Protein AF-A0A350PEE2-F1 (afdb_monomer_lite)

pLDDT: mean 81.65, std 16.86, range [26.62, 97.81]

Sequence (253 aa):
MFDKKNSDKVMDFCNKHDVKLSTSYDPRGRFNKGQLEIFLENVETFKDYIRNVSIVTTSQNVQTIIKSNDKSTFDYLYKNFPVDFDAYMPSPLIKTDSKLIPKDSELLAFNKYLIDNYPECENMDAFHDPLNQTGAMMCTRGNSITIQPDGSSPGGCCGVAYQRDKKTGETPFETGDMVEKFLKKYNCFECEYYENCPFTCFVKADMPGDHNDMEECVFKETFNYVKKTKGFKPKRDGEDDLSYGFRQKVKML

Radius of gyration: 19.92 Å; chains: 1; bounding box: 64×49×48 Å

Structure (mmCIF, N/CA/C/O backbone):
data_AF-A0A350PEE2-F1
#
_entry.id   AF-A0A350PEE2-F1
#
loop_
_atom_site.group_PDB
_atom_site.id
_atom_site.type_symbol
_atom_site.label_atom_id
_atom_site.label_alt_id
_atom_site.label_comp_id
_atom_site.label_asym_id
_atom_site.label_entity_id
_atom_site.label_seq_id
_atom_site.pdbx_PDB_ins_code
_atom_site.Cartn_x
_atom_site.Cartn_y
_atom_site.Cartn_z
_atom_site.occupancy
_atom_site.B_iso_or_equiv
_atom_site.auth_seq_id
_atom_site.auth_comp_id
_atom_site.auth_asym_id
_atom_site.auth_atom_id
_atom_site.pdbx_PDB_model_num
ATOM 1 N N . MET A 1 1 ? -42.641 12.078 4.049 1.00 39.28 1 MET A N 1
ATOM 2 C CA . MET A 1 1 ? -41.851 10.890 3.664 1.00 39.28 1 MET A CA 1
ATOM 3 C C . MET A 1 1 ? -40.400 11.312 3.810 1.00 39.28 1 MET A C 1
ATOM 5 O O . MET A 1 1 ? -40.007 12.240 3.122 1.00 39.28 1 MET A O 1
ATOM 9 N N . PHE A 1 2 ? -39.702 10.823 4.836 1.00 38.97 2 PHE A N 1
ATOM 10 C CA . PHE A 1 2 ? -38.403 11.371 5.243 1.00 38.97 2 PHE A CA 1
ATOM 11 C C . PHE A 1 2 ? -37.330 11.122 4.177 1.00 38.97 2 PHE A C 1
ATOM 13 O O . PHE A 1 2 ? -37.280 10.042 3.589 1.00 38.97 2 PHE A O 1
ATOM 20 N N . ASP A 1 3 ? -36.506 12.139 3.936 1.00 48.44 3 ASP A N 1
ATOM 21 C CA . ASP A 1 3 ? -35.377 12.099 3.011 1.00 48.44 3 ASP A CA 1
ATOM 22 C C . ASP A 1 3 ? -34.326 11.133 3.582 1.00 48.44 3 ASP A C 1
ATOM 24 O O . ASP A 1 3 ? -33.721 11.402 4.621 1.00 48.44 3 ASP A O 1
ATOM 28 N N . LYS A 1 4 ? -34.182 9.947 2.980 1.00 57.19 4 LYS A N 1
ATOM 29 C CA . LYS A 1 4 ? -33.222 8.931 3.440 1.00 57.19 4 LYS A CA 1
ATOM 30 C C . LYS A 1 4 ? -31.811 9.520 3.356 1.00 57.19 4 LYS A C 1
ATOM 32 O O . LYS A 1 4 ? -31.417 9.959 2.268 1.00 57.19 4 LYS A O 1
ATOM 37 N N . LYS A 1 5 ? -31.037 9.495 4.452 1.00 78.50 5 LYS A N 1
ATOM 38 C CA . LYS A 1 5 ? -29.621 9.905 4.420 1.00 78.50 5 LYS A CA 1
ATOM 39 C C . LYS A 1 5 ? -28.925 9.026 3.374 1.00 78.50 5 LYS A C 1
ATOM 41 O O . LYS A 1 5 ? -29.265 7.854 3.217 1.00 78.50 5 LYS A O 1
ATOM 46 N N . ASN A 1 6 ? -27.971 9.571 2.615 1.00 84.94 6 ASN A N 1
ATOM 47 C CA . ASN A 1 6 ? -27.294 8.806 1.554 1.00 84.94 6 ASN A CA 1
ATOM 48 C C . ASN A 1 6 ? -26.669 7.497 2.076 1.00 84.94 6 ASN A C 1
ATOM 50 O O . ASN A 1 6 ? -26.653 6.505 1.350 1.00 84.94 6 ASN A O 1
ATOM 54 N N . SER A 1 7 ? -26.243 7.471 3.344 1.00 88.25 7 SER A N 1
ATOM 55 C CA . SER A 1 7 ? -25.779 6.267 4.039 1.00 88.25 7 SER A CA 1
ATOM 56 C C . SER A 1 7 ? -26.811 5.140 4.038 1.00 88.25 7 SER A C 1
ATOM 58 O O . SER A 1 7 ? -26.462 3.989 3.800 1.00 88.25 7 SER A O 1
ATOM 60 N N . ASP A 1 8 ? -28.089 5.465 4.219 1.00 91.19 8 ASP A N 1
ATOM 61 C CA . ASP A 1 8 ? -29.167 4.482 4.323 1.00 91.19 8 ASP A CA 1
ATOM 62 C C . ASP A 1 8 ? -29.435 3.815 2.970 1.00 91.19 8 ASP A C 1
ATOM 64 O O . ASP A 1 8 ? -29.804 2.647 2.904 1.00 91.19 8 ASP A O 1
ATOM 68 N N . LYS A 1 9 ? -29.231 4.549 1.868 1.00 92.06 9 LYS A N 1
ATOM 69 C CA . LYS A 1 9 ? -29.348 4.000 0.509 1.00 92.06 9 LYS A CA 1
ATOM 70 C C . LYS A 1 9 ? -28.222 3.006 0.218 1.00 92.06 9 LYS A C 1
ATOM 72 O O . LYS A 1 9 ? -28.478 1.956 -0.365 1.00 92.06 9 LYS A O 1
ATOM 77 N N . VAL A 1 10 ? -26.997 3.322 0.642 1.00 92.06 10 VAL A N 1
ATOM 78 C CA . VAL A 1 10 ? -25.844 2.414 0.513 1.00 92.06 10 VAL A CA 1
ATOM 79 C C . VAL A 1 10 ? -26.033 1.187 1.402 1.00 92.06 10 VAL A C 1
ATOM 81 O O . VAL A 1 10 ? -25.817 0.068 0.948 1.00 92.06 10 VAL A O 1
ATOM 84 N N . MET A 1 11 ? -26.507 1.380 2.633 1.00 91.62 11 MET A N 1
ATOM 85 C CA . MET A 1 11 ? -26.794 0.299 3.573 1.00 91.62 11 MET A CA 1
ATOM 86 C C . MET A 1 11 ? -27.858 -0.656 3.023 1.00 91.62 11 MET A C 1
ATOM 88 O O . MET A 1 11 ? -27.653 -1.867 2.994 1.00 91.62 11 MET A O 1
ATOM 92 N N . ASP A 1 12 ? -28.974 -0.127 2.517 1.00 93.00 12 ASP A N 1
ATOM 93 C CA . ASP A 1 12 ? -30.005 -0.922 1.841 1.00 93.00 12 ASP A CA 1
ATOM 94 C C . ASP A 1 12 ? -29.431 -1.750 0.684 1.00 93.00 12 ASP A C 1
ATOM 96 O O . ASP A 1 12 ? -29.822 -2.900 0.497 1.00 93.00 12 ASP A O 1
ATOM 100 N N . PHE A 1 13 ? -28.535 -1.163 -0.114 1.00 93.88 13 PHE A N 1
ATOM 101 C CA . PHE A 1 13 ? -27.909 -1.852 -1.237 1.00 93.88 13 PHE A CA 1
ATOM 102 C C . PHE A 1 13 ? -27.007 -2.994 -0.757 1.00 93.88 13 PHE A C 1
ATOM 104 O O . PHE A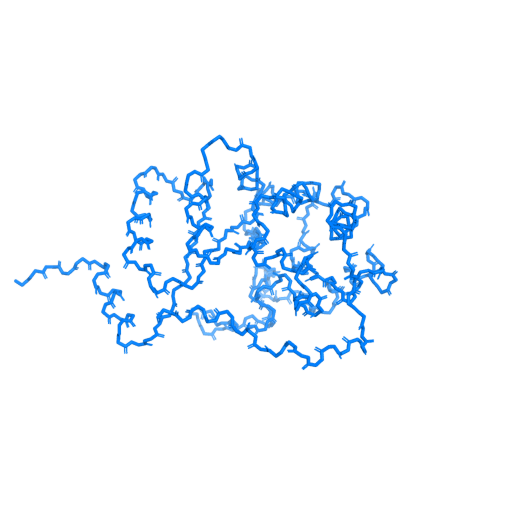 1 13 ? -27.128 -4.112 -1.254 1.00 93.88 13 PHE A O 1
ATOM 111 N N . CYS A 1 14 ? -26.166 -2.747 0.249 1.00 93.56 14 CYS A N 1
ATOM 112 C CA . CYS A 1 14 ? -25.277 -3.768 0.801 1.00 93.56 14 CYS A CA 1
ATOM 113 C C . CYS A 1 14 ? -26.064 -4.940 1.409 1.00 93.56 14 CYS A C 1
ATOM 115 O O . CYS A 1 14 ? -25.767 -6.091 1.097 1.00 93.56 14 CYS A O 1
ATOM 117 N N . ASN A 1 15 ? -27.129 -4.652 2.170 1.00 92.50 15 ASN A N 1
ATOM 118 C CA . ASN A 1 15 ? -28.026 -5.666 2.742 1.00 92.50 15 ASN A CA 1
ATOM 119 C C . ASN A 1 15 ? -28.689 -6.553 1.674 1.00 92.50 15 ASN A C 1
ATOM 121 O O . ASN A 1 15 ? -28.933 -7.733 1.907 1.00 92.50 15 ASN A O 1
ATOM 125 N N . LYS A 1 16 ? -29.030 -5.987 0.509 1.00 96.00 16 LYS A N 1
ATOM 126 C CA . LYS A 1 16 ? -29.744 -6.710 -0.556 1.00 96.00 16 LYS A CA 1
ATOM 127 C C . LYS A 1 16 ? -28.840 -7.558 -1.441 1.00 96.00 16 LYS A C 1
ATOM 129 O O . LYS A 1 16 ? -29.340 -8.477 -2.084 1.00 96.00 16 LYS A O 1
ATOM 134 N N . HIS A 1 17 ? -27.558 -7.215 -1.533 1.00 94.19 17 HIS A N 1
ATOM 135 C CA . HIS A 1 17 ? -26.690 -7.715 -2.600 1.00 94.19 17 HIS A CA 1
ATOM 136 C C . HIS A 1 17 ? -25.405 -8.395 -2.115 1.00 94.19 17 HIS A C 1
ATOM 138 O O . HIS A 1 17 ? -24.564 -8.700 -2.953 1.00 94.19 17 HIS A O 1
ATOM 144 N N . ASP A 1 18 ? -25.253 -8.639 -0.807 1.00 89.12 18 ASP A N 1
ATOM 145 C CA . ASP A 1 18 ? -24.042 -9.230 -0.202 1.00 89.12 18 ASP A CA 1
ATOM 146 C C . ASP A 1 18 ? -22.748 -8.581 -0.727 1.00 89.12 18 ASP A C 1
ATOM 148 O O . ASP A 1 18 ? -21.813 -9.217 -1.213 1.00 89.12 18 ASP A O 1
ATOM 152 N N . VAL A 1 19 ? -22.732 -7.248 -0.699 1.00 92.50 19 VAL A N 1
ATOM 153 C CA . VAL A 1 19 ? -21.613 -6.452 -1.207 1.00 92.50 19 VAL A CA 1
ATOM 154 C C . VAL A 1 19 ? -20.659 -6.141 -0.068 1.00 92.50 19 VAL A C 1
ATOM 156 O O . VAL A 1 19 ? -21.068 -5.663 0.989 1.00 92.50 19 VAL A O 1
ATOM 159 N N . LYS A 1 20 ? -19.365 -6.350 -0.311 1.00 93.19 20 LYS A N 1
ATOM 160 C CA . LYS A 1 20 ? -18.298 -5.884 0.573 1.00 93.19 20 LYS A CA 1
ATOM 161 C C . LYS A 1 20 ? -17.678 -4.597 0.046 1.00 93.19 20 LYS A C 1
ATOM 163 O O . LYS A 1 20 ? -17.514 -4.415 -1.158 1.00 93.19 20 LYS A O 1
ATOM 168 N N . LEU A 1 21 ? -17.333 -3.712 0.969 1.00 94.44 21 LEU A N 1
ATOM 169 C CA . LEU A 1 21 ? -16.781 -2.395 0.695 1.00 94.44 21 LEU A CA 1
ATOM 170 C C . LEU A 1 21 ? -15.284 -2.390 0.989 1.00 94.44 21 LEU A C 1
ATOM 172 O O . LEU A 1 21 ? -14.841 -2.930 1.997 1.00 94.44 21 LEU A O 1
ATOM 176 N N . SER A 1 22 ? -14.511 -1.740 0.132 1.00 93.69 22 SER A N 1
ATOM 177 C CA . SER A 1 22 ? -13.172 -1.279 0.490 1.00 93.69 22 SER A CA 1
ATOM 178 C C . SER A 1 22 ? -13.261 0.208 0.795 1.00 93.69 22 SER A C 1
ATOM 180 O O . SER A 1 22 ? -13.989 0.938 0.116 1.00 93.69 22 SER A O 1
ATOM 182 N N . THR A 1 23 ? -12.552 0.659 1.822 1.00 95.06 23 THR A N 1
ATOM 183 C CA . THR A 1 23 ? -12.465 2.083 2.146 1.00 95.06 23 THR A CA 1
ATOM 184 C C . THR A 1 23 ? -11.022 2.546 2.085 1.00 95.06 23 THR A C 1
ATOM 186 O O . THR A 1 23 ? -10.096 1.756 2.239 1.00 95.06 23 THR A O 1
ATOM 189 N N . SER A 1 24 ? -10.815 3.834 1.837 1.00 94.81 24 SER A N 1
ATOM 190 C CA . SER A 1 24 ? -9.473 4.387 1.689 1.00 94.81 24 SER A CA 1
ATOM 191 C C . SER A 1 24 ? -9.199 5.447 2.740 1.00 94.81 24 SER A C 1
ATOM 193 O O . SER A 1 24 ? -9.967 6.404 2.883 1.00 94.81 24 SER A O 1
ATOM 195 N N . TYR A 1 25 ? -8.068 5.307 3.421 1.00 96.38 25 TYR A N 1
ATOM 196 C CA . TYR A 1 25 ? -7.611 6.235 4.443 1.00 96.38 25 TYR A CA 1
ATOM 197 C C . TYR A 1 25 ? -6.218 6.741 4.087 1.00 96.38 25 TYR A C 1
ATOM 199 O O . TYR A 1 25 ? -5.279 5.967 4.007 1.00 96.38 25 TYR A O 1
ATOM 207 N N . ASP A 1 26 ? -6.064 8.052 3.917 1.00 95.38 26 ASP A N 1
ATOM 208 C CA . ASP A 1 26 ? -4.747 8.668 3.776 1.00 95.38 26 ASP A CA 1
ATOM 209 C C . ASP A 1 26 ? -4.576 9.678 4.915 1.00 95.38 26 ASP A C 1
ATOM 211 O O . ASP A 1 26 ? -5.305 10.679 4.951 1.00 95.38 26 ASP A O 1
ATOM 215 N N . PRO A 1 27 ? -3.641 9.449 5.856 1.00 92.31 27 PRO A N 1
ATOM 216 C CA . PRO A 1 27 ? -3.485 10.296 7.038 1.00 92.31 27 PRO A CA 1
ATOM 217 C C . PRO A 1 27 ? -3.058 11.727 6.686 1.00 92.31 27 PRO A C 1
ATOM 219 O O . PRO A 1 27 ? -3.190 12.637 7.507 1.00 92.31 27 PRO A O 1
ATOM 222 N N . ARG A 1 28 ? -2.570 11.962 5.459 1.00 91.19 28 ARG A N 1
ATOM 223 C CA . ARG A 1 28 ? -2.215 13.290 4.966 1.00 91.19 28 ARG A CA 1
ATOM 224 C C . ARG A 1 28 ? -2.817 13.569 3.589 1.00 91.19 28 ARG A C 1
ATOM 226 O O . ARG A 1 28 ? -2.718 12.774 2.666 1.00 91.19 28 ARG A O 1
ATOM 233 N N . GLY A 1 29 ? -3.395 14.762 3.439 1.00 85.94 29 GLY A N 1
ATOM 234 C CA . GLY A 1 29 ? -3.823 15.314 2.148 1.00 85.94 29 GLY A CA 1
ATOM 235 C C . GLY A 1 29 ? -5.248 14.963 1.712 1.00 85.94 29 GLY A C 1
ATOM 236 O O . GLY A 1 29 ? -5.802 15.693 0.896 1.00 85.94 29 GLY A O 1
ATOM 237 N N . ARG A 1 30 ? -5.868 13.917 2.274 1.00 89.94 30 ARG A N 1
ATOM 238 C CA . ARG A 1 30 ? -7.224 13.488 1.886 1.00 89.94 30 ARG A CA 1
ATOM 239 C C . ARG A 1 30 ? -8.352 14.177 2.645 1.00 89.94 30 ARG A C 1
ATOM 241 O O . ARG A 1 30 ? -9.367 14.508 2.042 1.00 89.94 30 ARG A O 1
ATOM 248 N N . PHE A 1 31 ? -8.180 14.380 3.949 1.00 92.31 31 PHE A N 1
ATOM 249 C CA . PHE A 1 31 ? -9.239 14.879 4.822 1.00 92.31 31 PHE A CA 1
ATOM 250 C C . PHE A 1 31 ? -8.860 16.219 5.452 1.00 92.31 31 PHE A C 1
ATOM 252 O O . PHE A 1 31 ? -7.775 16.376 6.016 1.00 92.31 31 PHE A O 1
ATOM 259 N N . ASN A 1 32 ? -9.784 17.176 5.420 1.00 91.69 32 ASN A N 1
ATOM 260 C CA . ASN A 1 32 ? -9.867 18.190 6.467 1.00 91.69 32 ASN A CA 1
ATOM 261 C C . ASN A 1 32 ? -10.568 17.607 7.712 1.00 91.69 32 ASN A C 1
ATOM 263 O O . ASN A 1 32 ? -11.091 16.494 7.670 1.00 91.69 32 ASN A O 1
ATOM 267 N N . LYS A 1 33 ? -10.600 18.357 8.821 1.00 88.62 33 LYS A N 1
ATOM 268 C CA . LYS A 1 33 ? -11.151 17.863 10.094 1.00 88.62 33 LYS A CA 1
ATOM 269 C C . LYS A 1 33 ? -12.593 17.343 9.969 1.00 88.62 33 LYS A C 1
ATOM 271 O O . LYS A 1 33 ? -12.862 16.225 10.387 1.00 88.62 33 LYS A O 1
ATOM 276 N N . GLY A 1 34 ? -13.486 18.103 9.331 1.00 91.06 34 GLY A N 1
ATOM 277 C CA . GLY A 1 34 ? -14.884 17.687 9.159 1.00 91.06 34 GLY A CA 1
ATOM 278 C C . GLY A 1 34 ? -15.042 16.493 8.213 1.00 91.06 34 GLY A C 1
ATOM 279 O O . GLY A 1 34 ? -15.883 15.628 8.431 1.00 91.06 34 GLY A O 1
ATOM 280 N N . GLN A 1 35 ? -14.200 16.390 7.182 1.00 93.38 35 GLN A N 1
ATOM 281 C CA . GLN A 1 35 ? -14.193 15.221 6.296 1.00 93.38 35 GLN A CA 1
ATOM 282 C C . GLN A 1 35 ? -13.698 13.958 7.009 1.00 93.38 35 GLN A C 1
ATOM 284 O O . GLN A 1 35 ? -14.193 12.875 6.710 1.00 93.38 35 GLN A O 1
ATOM 289 N N . LEU A 1 36 ? -12.746 14.089 7.939 1.00 93.44 36 LEU A N 1
ATOM 290 C CA . LEU A 1 36 ? -12.266 12.967 8.744 1.00 93.44 36 LEU A CA 1
ATOM 291 C C . LEU A 1 36 ? -13.358 12.466 9.697 1.00 93.44 36 LEU A C 1
ATOM 293 O O . LEU A 1 36 ? -13.550 11.262 9.812 1.00 93.44 36 LEU A O 1
ATOM 297 N N . GLU A 1 37 ? -14.105 13.374 10.327 1.00 93.88 37 GLU A N 1
ATOM 298 C CA . GLU A 1 37 ? -15.252 13.026 11.179 1.00 93.88 37 GLU A CA 1
ATOM 299 C C . GLU A 1 37 ? -16.316 12.254 10.380 1.00 93.88 37 GLU A C 1
ATOM 301 O O . GLU A 1 37 ? -16.691 11.149 10.764 1.00 93.88 37 GLU A O 1
ATOM 306 N N . ILE A 1 38 ? -16.706 12.758 9.202 1.00 93.69 38 ILE A N 1
ATOM 307 C CA . ILE A 1 38 ? -17.649 12.066 8.304 1.00 93.69 38 ILE A CA 1
ATOM 308 C C . ILE A 1 38 ? -17.104 10.701 7.856 1.00 93.69 38 ILE A C 1
ATOM 310 O O . ILE A 1 38 ? -17.854 9.731 7.748 1.00 93.69 38 ILE A O 1
ATOM 314 N N . PHE A 1 39 ? -15.804 10.608 7.566 1.00 95.44 39 PHE A N 1
ATOM 315 C CA . PHE A 1 39 ? -15.168 9.342 7.213 1.00 95.44 39 PHE A CA 1
ATOM 316 C C . PHE A 1 39 ? -15.291 8.323 8.349 1.00 95.44 39 PHE A C 1
ATOM 318 O O . PHE A 1 39 ? -15.723 7.201 8.097 1.00 95.44 39 PHE A O 1
ATOM 325 N N . LEU A 1 40 ? -14.97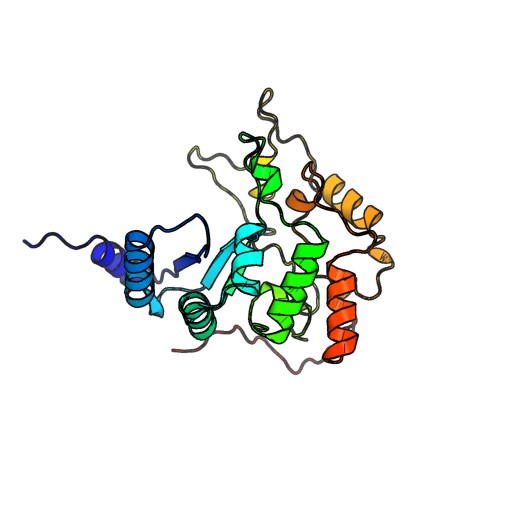7 8.714 9.585 1.00 95.62 40 LEU A N 1
ATOM 326 C CA . LEU A 1 40 ? -15.067 7.833 10.749 1.00 95.62 40 LEU A CA 1
ATOM 327 C C . LEU A 1 40 ? -16.513 7.421 11.048 1.00 95.62 40 LEU A C 1
ATOM 329 O O . LEU A 1 40 ? -16.763 6.246 11.299 1.00 95.62 40 LEU A O 1
ATOM 333 N N . GLU A 1 41 ? -17.479 8.335 10.923 1.00 95.44 41 GLU A N 1
ATOM 334 C CA . GLU A 1 41 ? -18.906 7.995 11.026 1.00 95.44 41 GLU A CA 1
ATOM 335 C C . GLU A 1 41 ? -19.320 6.932 9.998 1.00 95.44 41 GLU A C 1
ATOM 337 O O . GLU A 1 41 ? -20.056 5.997 10.321 1.00 95.44 41 GLU A O 1
ATOM 342 N N . ASN A 1 42 ? -18.838 7.045 8.757 1.00 95.31 42 ASN A N 1
ATOM 343 C CA . ASN A 1 42 ? -19.106 6.049 7.723 1.00 95.31 42 ASN A CA 1
ATOM 344 C C . ASN A 1 42 ? -18.399 4.720 8.018 1.00 95.31 42 ASN A C 1
ATOM 346 O O . ASN A 1 42 ? -18.999 3.670 7.810 1.00 95.31 42 ASN A O 1
ATOM 350 N N . VAL A 1 43 ? -17.160 4.746 8.521 1.00 96.56 43 VAL A N 1
ATOM 351 C CA . VAL A 1 43 ? -16.439 3.530 8.929 1.00 96.56 43 VAL A CA 1
ATOM 352 C C . VAL A 1 43 ? -17.224 2.764 9.992 1.00 96.56 43 VAL A C 1
ATOM 354 O O . VAL A 1 43 ? -17.378 1.554 9.858 1.00 96.56 43 VAL A O 1
ATOM 357 N N . GLU A 1 44 ? -17.782 3.452 10.991 1.00 96.25 44 GLU A N 1
ATOM 358 C CA . GLU A 1 44 ? -18.659 2.809 11.978 1.00 96.25 44 GLU A CA 1
ATOM 359 C C . GLU A 1 44 ? -19.957 2.301 11.353 1.00 96.25 44 GLU A C 1
ATOM 361 O O . GLU A 1 44 ? -20.358 1.163 11.582 1.00 96.25 44 GLU A O 1
ATOM 366 N N . THR A 1 45 ? -20.603 3.124 10.526 1.00 95.19 45 THR A N 1
ATOM 367 C CA . THR A 1 45 ? -21.889 2.781 9.899 1.00 95.19 45 THR A CA 1
ATOM 368 C C . THR A 1 45 ? -21.784 1.530 9.027 1.00 95.19 45 THR A C 1
ATOM 370 O O . THR A 1 45 ? -22.705 0.719 8.999 1.00 95.19 45 THR A O 1
ATOM 373 N N . PHE A 1 46 ? -20.674 1.366 8.306 1.00 96.06 46 PHE A N 1
ATOM 374 C CA . PHE A 1 46 ? -20.467 0.277 7.351 1.00 96.06 46 PHE A CA 1
ATOM 375 C C . PHE A 1 46 ? -19.518 -0.812 7.859 1.00 96.06 46 PHE A C 1
ATOM 377 O O . PHE A 1 46 ? -19.064 -1.630 7.060 1.00 96.06 46 PHE A O 1
ATOM 384 N N . LYS A 1 47 ? -19.222 -0.848 9.162 1.00 96.00 47 LYS A N 1
ATOM 385 C CA . LYS A 1 47 ? -18.196 -1.713 9.759 1.00 96.00 47 LYS A CA 1
ATOM 386 C C . LYS A 1 47 ? -18.284 -3.179 9.322 1.00 96.00 47 LYS A C 1
ATOM 388 O O . LYS A 1 47 ? -17.281 -3.738 8.896 1.00 96.00 47 LYS A O 1
ATOM 393 N N . ASP A 1 48 ? -19.480 -3.761 9.326 1.00 94.88 48 ASP A N 1
ATOM 394 C CA . ASP A 1 48 ? -19.701 -5.179 8.980 1.00 94.88 48 ASP A CA 1
ATOM 395 C C . ASP A 1 48 ? -19.605 -5.475 7.464 1.00 94.88 48 ASP A C 1
ATOM 397 O O . ASP A 1 48 ? -19.536 -6.629 7.017 1.00 94.88 48 ASP A O 1
ATOM 401 N N . TYR A 1 49 ? -19.582 -4.420 6.648 1.00 96.12 49 TYR A N 1
ATOM 402 C CA . TYR A 1 49 ? -19.446 -4.486 5.195 1.00 96.12 49 TYR A CA 1
ATOM 403 C C . TYR A 1 49 ? -18.032 -4.176 4.720 1.00 96.12 49 TYR A C 1
ATOM 405 O O . TYR A 1 49 ? -17.676 -4.572 3.610 1.00 96.12 49 TYR A O 1
ATOM 413 N N . ILE A 1 50 ? -17.224 -3.487 5.528 1.00 96.69 50 ILE A N 1
ATOM 414 C CA . ILE A 1 50 ? -15.849 -3.144 5.172 1.00 96.69 50 ILE A CA 1
ATOM 415 C C . ILE A 1 50 ? -14.990 -4.411 5.193 1.00 96.69 50 ILE A C 1
ATOM 417 O O . ILE A 1 50 ? -14.812 -5.058 6.220 1.00 96.69 50 ILE A O 1
ATOM 421 N N . ARG A 1 51 ? -14.437 -4.751 4.030 1.00 95.25 51 ARG A N 1
ATOM 422 C CA . ARG A 1 51 ? -13.492 -5.852 3.842 1.00 95.25 51 ARG A CA 1
ATOM 423 C C . ARG A 1 51 ? -12.067 -5.449 4.190 1.00 95.25 51 ARG A C 1
ATOM 425 O O . ARG A 1 51 ? -11.359 -6.256 4.778 1.00 95.25 51 ARG A O 1
ATOM 432 N N . ASN A 1 52 ? -11.648 -4.251 3.798 1.00 95.06 52 ASN A N 1
ATOM 433 C CA . ASN A 1 52 ? -10.300 -3.747 4.036 1.00 95.06 52 ASN A CA 1
ATOM 434 C C . ASN A 1 52 ? -10.255 -2.214 4.021 1.00 95.06 52 ASN A C 1
ATOM 436 O O . ASN A 1 52 ? -11.157 -1.544 3.498 1.00 95.06 52 ASN A O 1
ATOM 440 N N . VAL A 1 53 ? -9.166 -1.683 4.572 1.00 97.06 53 VAL A N 1
ATOM 441 C CA . VAL A 1 53 ? -8.788 -0.273 4.510 1.00 97.06 53 VAL A CA 1
ATOM 442 C C . VAL A 1 53 ? -7.482 -0.150 3.732 1.00 97.06 53 VAL A C 1
ATOM 444 O O . VAL A 1 53 ? -6.455 -0.633 4.198 1.00 97.06 53 VAL A O 1
ATOM 447 N N . SER A 1 54 ? -7.508 0.553 2.601 1.00 95.06 54 SER A N 1
ATOM 448 C CA . SER A 1 54 ? -6.313 0.773 1.781 1.00 95.06 54 SER A CA 1
ATOM 449 C C . SER A 1 54 ? -5.737 2.173 1.979 1.00 95.06 54 SER A C 1
ATOM 451 O O . SER A 1 54 ? -6.474 3.166 2.036 1.00 95.06 54 SER A O 1
ATOM 453 N N . ILE A 1 55 ? -4.412 2.259 2.077 1.00 95.56 55 ILE A N 1
ATOM 454 C CA . ILE A 1 55 ? -3.655 3.501 2.266 1.00 95.56 55 ILE A CA 1
ATOM 455 C C . ILE A 1 55 ? -2.648 3.649 1.136 1.00 95.56 55 ILE A C 1
ATOM 457 O O . ILE A 1 55 ? -1.910 2.720 0.824 1.00 95.56 55 ILE A O 1
ATOM 461 N N . VAL A 1 56 ? -2.534 4.834 0.545 1.00 93.38 56 VAL A N 1
ATOM 462 C CA . VAL A 1 56 ? -1.578 5.030 -0.546 1.00 93.38 56 VAL A CA 1
ATOM 463 C C . VAL A 1 56 ? -0.178 5.319 0.005 1.00 93.38 56 VAL A C 1
ATOM 465 O O . VAL A 1 56 ? 0.006 6.213 0.838 1.00 93.38 56 VAL A O 1
ATOM 468 N N . THR A 1 57 ? 0.847 4.621 -0.492 1.00 93.50 57 THR A N 1
ATOM 469 C CA . THR A 1 57 ? 2.252 4.797 -0.080 1.00 93.50 57 THR A CA 1
ATOM 470 C C . THR A 1 57 ? 2.873 6.051 -0.699 1.00 93.50 57 THR A C 1
ATOM 472 O O . THR A 1 57 ? 3.751 5.971 -1.559 1.00 93.50 57 THR A O 1
ATOM 475 N N . THR A 1 58 ? 2.410 7.228 -0.291 1.00 94.19 58 THR A N 1
ATOM 476 C CA . THR A 1 58 ? 3.084 8.502 -0.589 1.00 94.19 58 THR A CA 1
ATOM 477 C C . THR A 1 58 ? 4.132 8.816 0.476 1.00 94.19 58 THR A C 1
ATOM 479 O O . THR A 1 58 ? 3.978 8.388 1.624 1.00 94.19 58 THR A O 1
ATOM 482 N N . SER A 1 59 ? 5.166 9.607 0.148 1.00 93.88 59 SER A N 1
ATOM 483 C CA . SER A 1 59 ? 6.201 9.993 1.126 1.00 93.88 59 SER A CA 1
ATOM 484 C C . SER A 1 59 ? 5.565 10.617 2.368 1.00 93.88 59 SER A C 1
ATOM 486 O O . SER A 1 59 ? 5.889 10.270 3.496 1.00 93.88 59 SER A O 1
ATOM 488 N N . GLN A 1 60 ? 4.575 11.489 2.180 1.00 94.44 60 GLN A N 1
ATOM 489 C CA . GLN A 1 60 ? 3.885 12.151 3.286 1.00 94.44 60 GLN A CA 1
ATOM 490 C C . GLN A 1 60 ? 3.070 11.196 4.172 1.00 94.44 60 GLN A C 1
ATOM 492 O O . GLN A 1 60 ? 3.080 11.363 5.392 1.00 94.44 60 GLN A O 1
ATOM 497 N N . ASN A 1 61 ? 2.393 10.195 3.601 1.00 95.62 61 ASN A N 1
ATOM 498 C CA . ASN A 1 61 ? 1.628 9.223 4.382 1.00 95.62 61 ASN A CA 1
ATOM 499 C C . ASN A 1 61 ? 2.563 8.330 5.195 1.00 95.62 61 ASN A C 1
ATOM 501 O O . ASN A 1 61 ? 2.383 8.206 6.405 1.00 95.62 61 ASN A O 1
ATOM 505 N N . VAL A 1 62 ? 3.607 7.798 4.551 1.00 95.56 62 VAL A N 1
ATOM 506 C CA . VAL A 1 62 ? 4.643 6.982 5.196 1.00 95.56 62 VAL A CA 1
ATOM 507 C C . VAL A 1 62 ? 5.264 7.727 6.377 1.00 95.56 62 VAL A C 1
ATOM 509 O O . VAL A 1 62 ? 5.292 7.224 7.500 1.00 95.56 62 VAL A O 1
ATOM 512 N N . GLN A 1 63 ? 5.698 8.969 6.154 1.00 94.62 63 GLN A N 1
ATOM 513 C CA . GLN A 1 63 ? 6.312 9.780 7.202 1.00 94.62 63 GLN A CA 1
ATOM 514 C C . GLN A 1 63 ? 5.322 10.101 8.327 1.00 94.62 63 GLN A C 1
ATOM 516 O O . GLN A 1 63 ? 5.717 10.120 9.490 1.00 94.62 63 GLN A O 1
ATOM 521 N N . THR A 1 64 ? 4.041 10.317 8.009 1.00 95.12 64 THR A N 1
ATOM 522 C CA . THR A 1 64 ? 3.006 10.573 9.021 1.00 95.12 64 THR A CA 1
ATOM 523 C C . THR A 1 64 ? 2.776 9.343 9.896 1.00 95.12 64 THR A C 1
ATOM 525 O O . THR A 1 64 ? 2.768 9.473 11.116 1.00 95.12 64 THR A O 1
ATOM 528 N N . ILE A 1 65 ? 2.666 8.146 9.315 1.00 95.50 65 ILE A N 1
ATOM 529 C CA . ILE A 1 65 ? 2.461 6.911 10.085 1.00 95.50 65 ILE A CA 1
ATOM 530 C C . ILE A 1 65 ? 3.650 6.658 11.016 1.00 95.50 65 ILE A C 1
ATOM 532 O O . ILE A 1 65 ? 3.451 6.436 12.209 1.00 95.50 65 ILE A O 1
ATOM 536 N N . ILE A 1 66 ? 4.882 6.793 10.513 1.00 95.06 66 ILE A N 1
ATOM 537 C CA . ILE A 1 66 ? 6.093 6.601 11.324 1.00 95.06 66 ILE A CA 1
ATOM 538 C C . ILE A 1 66 ? 6.169 7.653 12.444 1.00 95.06 66 ILE A C 1
ATOM 540 O O . ILE A 1 66 ? 6.314 7.308 13.617 1.00 95.06 66 ILE A O 1
ATOM 544 N N . LYS A 1 67 ? 6.056 8.945 12.104 1.00 93.50 67 LYS A N 1
ATOM 545 C CA . LYS A 1 67 ? 6.452 10.059 12.989 1.00 93.50 67 LYS A CA 1
ATOM 546 C C . LYS A 1 67 ? 5.322 10.686 13.805 1.00 93.50 67 LYS A C 1
ATOM 548 O O . LYS A 1 67 ? 5.622 11.425 14.737 1.00 93.50 67 LYS A O 1
ATOM 553 N N . SER A 1 68 ? 4.051 10.469 13.460 1.00 87.56 68 SER A N 1
ATOM 554 C CA . SER A 1 68 ? 2.940 11.134 14.160 1.00 87.56 68 SER A CA 1
ATOM 555 C C . SER A 1 68 ? 2.845 10.677 15.615 1.00 87.56 68 SER A C 1
ATOM 557 O O . SER A 1 68 ? 2.899 9.481 15.896 1.00 87.56 68 SER A O 1
ATOM 559 N N . ASN A 1 69 ? 2.641 11.621 16.533 1.00 80.75 69 ASN A N 1
ATOM 560 C CA . ASN A 1 69 ? 2.313 11.305 17.926 1.00 80.75 69 ASN A CA 1
ATOM 561 C C . ASN A 1 69 ? 0.848 10.876 18.086 1.00 80.75 69 ASN A C 1
ATOM 563 O O . ASN A 1 69 ? 0.530 10.132 19.007 1.00 80.75 69 ASN A O 1
ATOM 567 N N . ASP A 1 70 ? -0.037 11.329 17.194 1.00 84.94 70 ASP A N 1
ATOM 568 C CA . ASP A 1 70 ? -1.427 10.886 17.151 1.00 84.94 70 ASP A CA 1
ATOM 569 C C . ASP A 1 70 ? -1.583 9.805 16.080 1.00 84.94 70 ASP A C 1
ATOM 571 O O . ASP A 1 70 ? -1.528 10.077 14.876 1.00 84.94 70 ASP A O 1
ATOM 575 N N . LYS A 1 71 ? -1.726 8.567 16.549 1.00 87.50 71 LYS A N 1
ATOM 576 C CA . LYS A 1 71 ? -1.981 7.371 15.740 1.00 87.50 71 LYS A CA 1
ATOM 577 C C . LYS A 1 71 ? -3.390 6.829 15.948 1.00 87.50 71 LYS A C 1
ATOM 579 O O . LYS A 1 71 ? -3.735 5.825 15.341 1.00 87.50 71 LYS A O 1
ATOM 584 N N . SER A 1 72 ? -4.229 7.514 16.729 1.00 93.50 72 SER A N 1
ATOM 585 C CA . SER A 1 72 ? -5.529 7.007 17.186 1.00 93.50 72 SER A CA 1
ATOM 586 C C . SER A 1 72 ? -6.414 6.492 16.049 1.00 93.50 72 SER A C 1
ATOM 588 O O . SER A 1 72 ? -6.997 5.415 16.156 1.00 93.50 72 SER A O 1
ATOM 590 N N . THR A 1 73 ? -6.473 7.223 14.932 1.00 95.31 73 THR A N 1
ATOM 591 C CA . THR A 1 73 ? -7.244 6.804 13.756 1.00 95.31 73 THR A CA 1
ATOM 592 C C . THR A 1 73 ? -6.633 5.581 13.076 1.00 95.31 73 THR A C 1
ATOM 594 O O . THR A 1 73 ? -7.349 4.630 12.781 1.00 95.31 73 THR A O 1
ATOM 597 N N . PHE A 1 74 ? -5.322 5.581 12.825 1.00 96.56 74 PHE A N 1
ATOM 598 C CA . PHE A 1 74 ? -4.667 4.454 12.160 1.00 96.56 74 PHE A CA 1
ATOM 599 C C . PHE A 1 74 ? -4.708 3.189 13.027 1.00 96.56 74 PHE A C 1
ATOM 601 O O . PHE A 1 74 ? -5.080 2.131 12.532 1.00 96.56 74 PHE A O 1
ATOM 608 N N . ASP A 1 75 ? -4.442 3.315 14.329 1.00 97.31 75 ASP A N 1
ATOM 609 C CA . ASP A 1 75 ? -4.526 2.223 15.301 1.00 97.31 75 ASP A CA 1
ATOM 610 C C . ASP A 1 75 ? -5.946 1.651 15.375 1.00 97.31 75 ASP A C 1
ATOM 612 O O . ASP A 1 75 ? -6.129 0.434 15.434 1.00 97.31 75 ASP A O 1
ATOM 616 N N . TYR A 1 76 ? -6.966 2.519 15.336 1.00 97.50 76 TYR A N 1
ATOM 617 C CA . TYR A 1 76 ? -8.356 2.083 15.267 1.00 97.50 76 TYR A CA 1
ATOM 618 C C . TYR A 1 76 ? -8.620 1.260 14.002 1.00 97.50 76 TYR A C 1
ATOM 620 O O . TYR A 1 76 ? -9.159 0.157 14.094 1.00 97.50 76 TYR A O 1
ATOM 628 N N . LEU A 1 77 ? -8.231 1.767 12.830 1.00 97.81 77 LEU A N 1
ATOM 629 C CA . LEU A 1 77 ? -8.465 1.084 11.557 1.00 97.81 77 LEU A CA 1
ATOM 630 C C . LEU A 1 77 ? -7.731 -0.262 11.510 1.00 97.81 77 LEU A C 1
ATOM 632 O O . LEU A 1 77 ? -8.363 -1.279 11.240 1.00 97.81 77 LEU A O 1
ATOM 636 N N . TYR A 1 78 ? -6.449 -0.286 11.879 1.00 97.12 78 TYR A N 1
ATOM 637 C CA . TYR A 1 78 ? -5.633 -1.499 11.948 1.00 97.12 78 TYR A CA 1
ATOM 638 C C . TYR A 1 78 ? -6.220 -2.559 12.887 1.00 97.12 78 TYR A C 1
ATOM 640 O O . TYR A 1 78 ? -6.286 -3.735 12.549 1.00 97.12 78 TYR A O 1
ATOM 648 N N . LYS A 1 79 ? -6.712 -2.156 14.066 1.00 97.25 79 LYS A N 1
ATOM 649 C CA . LYS A 1 79 ? -7.296 -3.096 15.033 1.00 97.25 79 LYS A CA 1
ATOM 650 C C . LYS A 1 79 ? -8.598 -3.737 14.538 1.00 97.25 79 LYS A C 1
ATOM 652 O O . LYS A 1 79 ? -8.942 -4.837 14.976 1.00 97.25 79 LYS A O 1
ATOM 657 N N . ASN A 1 80 ? -9.360 -3.036 13.700 1.00 97.31 80 ASN A N 1
ATOM 658 C CA . ASN A 1 80 ? -10.712 -3.448 13.321 1.00 97.31 80 ASN A CA 1
ATOM 659 C C . ASN A 1 80 ? -10.797 -4.063 11.918 1.00 97.31 80 ASN A C 1
ATOM 661 O O . ASN A 1 80 ? -11.723 -4.836 11.677 1.00 97.31 80 ASN A O 1
ATOM 665 N N . PHE A 1 81 ? -9.854 -3.773 11.020 1.00 97.38 81 PHE A N 1
ATOM 666 C CA . PHE A 1 81 ? -9.922 -4.168 9.614 1.00 97.38 81 PHE A CA 1
ATOM 667 C C . PHE A 1 81 ? -8.564 -4.659 9.096 1.00 97.38 81 PHE A C 1
ATOM 669 O O . PHE A 1 81 ? -7.532 -4.187 9.569 1.00 97.38 81 PHE A O 1
ATOM 676 N N . PRO A 1 82 ? -8.539 -5.548 8.087 1.00 95.31 82 PRO A N 1
ATOM 677 C CA . PRO A 1 82 ? -7.355 -5.742 7.258 1.00 95.31 82 PRO A CA 1
ATOM 678 C C . PRO A 1 82 ? -6.913 -4.413 6.638 1.00 95.31 82 PRO A C 1
ATOM 680 O O . PRO A 1 82 ? -7.746 -3.652 6.131 1.00 95.31 82 PRO A O 1
ATOM 683 N N . VAL A 1 83 ? -5.612 -4.140 6.699 1.00 95.50 83 VAL A N 1
ATOM 684 C CA . VAL A 1 83 ? -5.012 -2.915 6.165 1.00 95.50 83 VAL A CA 1
ATOM 685 C C . VAL A 1 83 ? -3.975 -3.271 5.120 1.00 95.50 83 VAL A C 1
ATOM 687 O O . VAL A 1 83 ? -3.053 -4.040 5.397 1.00 95.50 83 VAL A O 1
ATOM 690 N N . ASP A 1 84 ? -4.098 -2.652 3.954 1.00 92.69 84 ASP A N 1
ATOM 691 C CA . ASP A 1 84 ? -3.143 -2.753 2.864 1.00 92.69 84 ASP A CA 1
ATOM 692 C C . ASP A 1 84 ? -2.630 -1.374 2.429 1.00 92.69 84 ASP A C 1
ATOM 694 O O . ASP A 1 84 ? -3.184 -0.312 2.731 1.00 92.69 84 ASP A O 1
ATOM 698 N N . PHE A 1 85 ? -1.506 -1.409 1.731 1.00 92.00 85 PHE A N 1
ATOM 699 C CA . PHE A 1 85 ? -0.770 -0.263 1.247 1.00 92.00 85 PHE A CA 1
ATOM 700 C C . PHE A 1 85 ? -0.638 -0.337 -0.270 1.00 92.00 85 PHE A C 1
ATOM 702 O O . PHE A 1 85 ? 0.132 -1.134 -0.813 1.00 92.00 85 PHE A O 1
ATOM 709 N N . ASP A 1 86 ? -1.370 0.536 -0.951 1.00 88.25 86 ASP A N 1
ATOM 710 C CA . ASP A 1 86 ? -1.341 0.662 -2.399 1.00 88.25 86 ASP A CA 1
ATOM 711 C C . ASP A 1 86 ? -0.156 1.530 -2.835 1.00 88.25 86 ASP A C 1
ATOM 713 O O . ASP A 1 86 ? 0.056 2.647 -2.351 1.00 88.25 86 ASP A O 1
ATOM 717 N N . ALA A 1 87 ? 0.606 1.039 -3.810 1.00 86.56 87 ALA A N 1
ATOM 718 C CA . ALA A 1 87 ? 1.689 1.796 -4.419 1.00 86.56 87 ALA A CA 1
ATOM 719 C C . ALA A 1 87 ? 1.169 3.117 -5.015 1.00 86.56 87 ALA A C 1
ATOM 721 O O . ALA A 1 87 ? 0.268 3.117 -5.856 1.00 86.56 87 ALA A O 1
ATOM 722 N N . TYR A 1 88 ? 1.771 4.247 -4.629 1.00 87.31 88 TYR A N 1
ATOM 723 C CA . TYR A 1 88 ? 1.453 5.527 -5.259 1.00 87.31 88 TYR A CA 1
ATOM 724 C C . TYR A 1 88 ? 1.851 5.524 -6.739 1.00 87.31 88 TYR A C 1
ATOM 726 O O . TYR A 1 88 ? 3.002 5.252 -7.085 1.00 87.31 88 TYR A O 1
ATOM 734 N N . MET A 1 89 ? 0.891 5.878 -7.591 1.00 81.94 89 MET A N 1
ATOM 735 C CA . MET A 1 89 ? 1.050 6.006 -9.034 1.00 81.94 89 MET A CA 1
ATOM 736 C C . MET A 1 89 ? 0.811 7.478 -9.404 1.00 81.94 89 MET A C 1
ATOM 738 O O . MET A 1 89 ? -0.350 7.891 -9.457 1.00 81.94 89 MET A O 1
ATOM 742 N N . PRO A 1 90 ? 1.858 8.304 -9.601 1.00 78.31 90 PRO A N 1
ATOM 743 C CA . PRO A 1 90 ? 1.694 9.695 -10.002 1.00 78.31 90 PRO A CA 1
ATOM 744 C C . PRO A 1 90 ? 0.881 9.830 -11.283 1.00 78.31 90 PRO A C 1
ATOM 746 O O . PRO A 1 90 ? 1.021 9.046 -12.226 1.00 78.31 90 PRO A O 1
ATOM 749 N N . SER A 1 91 ? 0.082 10.893 -11.343 1.00 73.88 91 SER A N 1
ATOM 750 C CA . SER A 1 91 ? -0.579 11.258 -12.584 1.00 73.88 91 SER A CA 1
ATOM 751 C C . SER A 1 91 ? 0.471 11.640 -13.628 1.00 73.88 91 SER A C 1
ATOM 753 O O . SER A 1 91 ? 1.299 12.520 -13.368 1.00 73.88 91 SER A O 1
ATOM 755 N N . PRO A 1 92 ? 0.409 11.098 -14.858 1.00 65.12 92 PRO A N 1
ATOM 756 C CA . PRO A 1 92 ? 1.300 11.539 -15.925 1.00 65.12 92 PRO A CA 1
ATOM 757 C C . PRO A 1 92 ? 1.079 13.022 -16.264 1.00 65.12 92 PRO A C 1
ATOM 759 O O . PRO A 1 92 ? 1.919 13.647 -16.913 1.00 65.12 92 PRO A O 1
ATOM 762 N N . LEU A 1 93 ? -0.060 13.610 -15.873 1.00 66.56 93 LEU A N 1
ATOM 763 C CA . LEU A 1 93 ? -0.432 14.998 -16.157 1.00 66.56 93 LEU A CA 1
ATOM 764 C C . LEU A 1 93 ? 0.247 16.009 -15.225 1.00 66.56 93 LEU A C 1
ATOM 766 O O . LEU A 1 93 ? 0.382 17.169 -15.611 1.00 66.56 93 LEU A O 1
ATOM 770 N N . ILE A 1 94 ? 0.717 15.588 -14.049 1.00 73.62 94 ILE A N 1
ATOM 771 C CA . ILE A 1 94 ? 1.230 16.493 -13.020 1.00 73.62 94 ILE A CA 1
ATOM 772 C C . ILE A 1 94 ? 2.695 16.156 -12.740 1.00 73.62 94 ILE A C 1
ATOM 774 O O . ILE A 1 94 ? 3.027 15.231 -12.008 1.00 73.62 94 ILE A O 1
ATOM 778 N N . LYS A 1 95 ? 3.611 16.946 -13.312 1.00 69.56 95 LYS A N 1
ATOM 779 C CA . LYS A 1 95 ? 5.065 16.702 -13.212 1.00 69.56 95 LYS A CA 1
ATOM 780 C C . LYS A 1 95 ? 5.594 16.666 -11.775 1.00 69.56 95 LYS A C 1
ATOM 782 O O . LYS A 1 95 ? 6.638 16.075 -11.529 1.00 69.56 95 LYS A O 1
ATOM 787 N N . THR A 1 96 ? 4.924 17.341 -10.845 1.00 76.06 96 THR A N 1
ATOM 788 C CA . THR A 1 96 ? 5.329 17.400 -9.435 1.00 76.06 96 THR A CA 1
ATOM 789 C C . THR A 1 96 ? 4.916 16.172 -8.637 1.00 76.06 96 THR A C 1
ATOM 791 O O . THR A 1 96 ? 5.471 15.967 -7.562 1.00 76.06 96 THR A O 1
ATOM 794 N N . ASP A 1 97 ? 3.998 15.351 -9.150 1.00 81.88 97 ASP A N 1
ATOM 795 C CA . ASP A 1 97 ? 3.467 14.202 -8.418 1.00 81.88 97 ASP A CA 1
ATOM 796 C C . ASP A 1 97 ? 4.526 13.130 -8.181 1.00 81.88 97 ASP A C 1
ATOM 798 O O . ASP A 1 97 ? 4.473 12.448 -7.166 1.00 81.88 97 ASP A O 1
ATOM 802 N N . SER A 1 98 ? 5.535 13.011 -9.048 1.00 80.94 98 SER A N 1
ATOM 803 C CA . SER A 1 98 ? 6.641 12.065 -8.843 1.00 80.94 98 SER A CA 1
ATOM 804 C C . SER A 1 98 ? 7.404 12.308 -7.535 1.00 80.94 98 SER A C 1
ATOM 806 O O . SER A 1 98 ? 7.977 11.373 -6.988 1.00 80.94 98 SER A O 1
ATOM 808 N N . LYS A 1 99 ? 7.354 13.528 -6.977 1.00 85.25 99 LYS A N 1
ATOM 809 C CA . LYS A 1 99 ? 7.942 13.862 -5.666 1.00 85.25 99 LYS A CA 1
ATOM 810 C C . LYS A 1 99 ? 7.187 13.253 -4.483 1.00 85.25 99 LYS A C 1
ATOM 812 O O . LYS A 1 99 ? 7.689 13.302 -3.366 1.00 85.25 99 LYS A O 1
ATOM 817 N N . LEU A 1 100 ? 5.973 12.751 -4.708 1.00 89.62 100 LEU A N 1
ATOM 818 C CA . LEU A 1 100 ? 5.183 12.051 -3.699 1.00 89.62 100 LEU A CA 1
ATOM 819 C C . LEU A 1 100 ? 5.513 10.555 -3.650 1.00 89.62 100 LEU A C 1
ATOM 821 O O . LEU A 1 100 ? 5.058 9.887 -2.722 1.00 89.62 100 LEU A O 1
ATOM 825 N N . ILE A 1 101 ? 6.280 10.031 -4.618 1.00 90.00 101 ILE A N 1
ATOM 826 C CA . ILE A 1 101 ? 6.814 8.669 -4.553 1.00 90.00 101 ILE A CA 1
ATOM 827 C C . ILE A 1 101 ? 7.870 8.638 -3.435 1.00 90.00 101 ILE A C 1
ATOM 829 O O . ILE A 1 101 ? 8.840 9.397 -3.514 1.00 90.00 101 ILE A O 1
ATOM 833 N N . PRO A 1 102 ? 7.722 7.772 -2.418 1.00 92.25 102 PRO A N 1
ATOM 834 C CA . PRO A 1 102 ? 8.748 7.605 -1.402 1.00 92.25 102 PRO A CA 1
ATOM 835 C C . PRO A 1 102 ? 10.031 7.070 -2.017 1.00 92.25 102 PRO A C 1
ATOM 837 O O . PRO A 1 102 ? 9.988 6.212 -2.904 1.00 92.25 102 PRO A O 1
ATOM 840 N N . LYS A 1 103 ? 11.162 7.548 -1.504 1.00 93.19 103 LYS A N 1
ATOM 841 C CA . LYS A 1 103 ? 12.454 6.958 -1.844 1.00 93.19 103 LYS A CA 1
ATOM 842 C C . LYS A 1 103 ? 12.550 5.527 -1.315 1.00 93.19 103 LYS A C 1
ATOM 844 O O . LYS A 1 103 ? 11.890 5.181 -0.333 1.00 93.19 103 LYS A O 1
ATOM 849 N N . ASP A 1 104 ? 13.403 4.714 -1.921 1.00 93.25 104 ASP A N 1
ATOM 850 C CA . ASP A 1 104 ? 13.669 3.339 -1.500 1.00 93.25 104 ASP A CA 1
ATOM 851 C C . ASP A 1 104 ? 14.083 3.270 -0.022 1.00 93.25 104 ASP A C 1
ATOM 853 O O . ASP A 1 104 ? 13.552 2.455 0.737 1.00 93.25 104 ASP A O 1
ATOM 857 N N . SER A 1 105 ? 14.926 4.201 0.432 1.00 95.38 105 SER A N 1
ATOM 858 C CA . SER A 1 105 ? 15.316 4.314 1.842 1.00 95.38 105 SER A CA 1
ATOM 859 C C . SER A 1 105 ? 14.139 4.623 2.782 1.00 95.38 105 SER A C 1
ATOM 861 O O . SER A 1 105 ? 14.075 4.098 3.899 1.00 95.38 105 SER A O 1
ATOM 863 N N . GLU A 1 106 ? 13.167 5.424 2.333 1.00 95.81 106 GLU A N 1
ATOM 864 C CA . GLU A 1 106 ? 11.942 5.720 3.084 1.00 95.81 106 GLU A CA 1
ATOM 865 C C . GLU A 1 106 ? 11.006 4.510 3.135 1.00 95.81 106 GLU A C 1
ATOM 867 O O . GLU A 1 106 ? 10.441 4.223 4.191 1.00 95.81 106 GLU A O 1
ATOM 872 N N . LEU A 1 107 ? 10.871 3.775 2.025 1.00 94.56 107 LEU A N 1
ATOM 873 C CA . LEU A 1 107 ? 10.101 2.529 1.977 1.00 94.56 107 LEU A CA 1
ATOM 874 C C . LEU A 1 107 ? 10.711 1.466 2.883 1.00 94.56 107 LEU A C 1
ATOM 876 O O . LEU A 1 107 ? 9.981 0.805 3.614 1.00 94.56 107 LEU A O 1
ATOM 880 N N . LEU A 1 108 ? 12.039 1.329 2.901 1.00 96.06 108 LEU A N 1
ATOM 881 C CA . LEU A 1 108 ? 12.709 0.400 3.805 1.00 96.06 108 LEU A CA 1
ATOM 882 C C . LEU A 1 108 ? 12.443 0.760 5.271 1.00 96.06 108 LEU A C 1
ATOM 884 O O . LEU A 1 108 ? 12.130 -0.117 6.076 1.00 96.06 108 LEU A O 1
ATOM 888 N N . ALA A 1 109 ? 12.564 2.041 5.633 1.00 97.62 109 ALA A N 1
ATOM 889 C CA . ALA A 1 109 ? 12.257 2.503 6.985 1.00 97.62 109 ALA A CA 1
ATOM 890 C C . ALA A 1 109 ? 10.793 2.220 7.357 1.00 97.62 109 ALA A C 1
ATOM 892 O O . ALA A 1 109 ? 10.509 1.811 8.483 1.00 97.62 109 ALA A O 1
ATOM 893 N N . PHE A 1 110 ? 9.881 2.385 6.401 1.00 97.12 110 PHE A N 1
ATOM 894 C CA . PHE A 1 110 ? 8.468 2.100 6.587 1.00 97.12 110 PHE A CA 1
ATOM 895 C C . PHE A 1 110 ? 8.174 0.617 6.777 1.00 97.12 110 PHE A C 1
ATOM 897 O O . PHE A 1 110 ? 7.507 0.262 7.743 1.00 97.12 110 PHE A O 1
ATOM 904 N N . ASN A 1 111 ? 8.723 -0.251 5.926 1.00 95.88 111 ASN A N 1
ATOM 905 C CA . ASN A 1 111 ? 8.557 -1.696 6.047 1.00 95.88 111 ASN A CA 1
ATOM 906 C C . ASN A 1 111 ? 9.045 -2.183 7.414 1.00 95.88 111 ASN A C 1
ATOM 908 O O . ASN A 1 111 ? 8.326 -2.894 8.107 1.00 95.88 111 ASN A O 1
ATOM 912 N N . LYS A 1 112 ? 10.235 -1.740 7.849 1.00 96.25 112 LYS A N 1
ATOM 913 C CA . LYS A 1 112 ? 10.771 -2.050 9.186 1.00 96.25 112 LYS A CA 1
ATOM 914 C C . LYS A 1 112 ? 9.811 -1.611 10.291 1.00 96.25 112 LYS A C 1
ATOM 916 O O . LYS A 1 112 ? 9.537 -2.374 11.212 1.00 96.25 112 LYS A O 1
ATOM 921 N N . TYR A 1 113 ? 9.274 -0.399 10.171 1.00 96.81 113 TYR A N 1
ATOM 922 C CA . TYR A 1 113 ? 8.325 0.146 11.131 1.00 96.81 113 TYR A CA 1
ATOM 923 C C . TYR A 1 113 ? 7.021 -0.664 11.197 1.00 96.81 113 TYR A C 1
ATOM 925 O O . TYR A 1 113 ? 6.566 -0.982 12.296 1.00 96.81 113 TYR A O 1
ATOM 933 N N . LEU A 1 114 ? 6.444 -1.035 10.050 1.00 95.69 114 LEU A N 1
ATOM 934 C CA . LEU A 1 114 ? 5.256 -1.889 9.992 1.00 95.69 114 LEU A CA 1
ATOM 935 C C . LEU A 1 114 ? 5.540 -3.276 10.574 1.00 95.69 114 LEU A C 1
ATOM 937 O O . LEU A 1 114 ? 4.801 -3.718 11.438 1.00 95.69 114 LEU A O 1
ATOM 941 N N . ILE A 1 115 ? 6.649 -3.920 10.211 1.00 94.44 115 ILE A N 1
ATOM 942 C CA . ILE A 1 115 ? 7.036 -5.232 10.758 1.00 94.44 115 ILE A CA 1
ATOM 943 C C . ILE A 1 115 ? 7.097 -5.228 12.294 1.00 94.44 115 ILE A C 1
ATOM 945 O O . ILE A 1 115 ? 6.754 -6.223 12.934 1.00 94.44 115 ILE A O 1
ATOM 949 N N . ASP A 1 116 ? 7.544 -4.130 12.903 1.00 95.12 116 ASP A N 1
ATOM 950 C CA . ASP A 1 116 ? 7.668 -4.053 14.358 1.00 95.12 116 ASP A CA 1
ATOM 951 C C . ASP A 1 116 ? 6.392 -3.643 15.089 1.00 95.12 116 ASP A C 1
ATOM 953 O O . ASP A 1 116 ? 6.203 -4.067 16.228 1.00 95.12 116 ASP A O 1
ATOM 957 N N . ASN A 1 117 ? 5.535 -2.829 14.470 1.00 95.06 117 ASN A N 1
ATOM 958 C CA . ASN A 1 117 ? 4.405 -2.190 15.156 1.00 95.06 117 ASN A CA 1
ATOM 959 C C . ASN A 1 117 ? 3.037 -2.623 14.608 1.00 95.06 117 ASN A C 1
ATOM 961 O O . ASN A 1 117 ? 2.059 -2.650 15.350 1.00 95.06 117 ASN A O 1
ATOM 965 N N . TYR A 1 118 ? 2.977 -2.976 13.325 1.00 95.69 118 TYR A N 1
ATOM 966 C CA . TYR A 1 118 ? 1.767 -3.291 12.564 1.00 95.69 118 TYR A CA 1
ATOM 967 C C . TYR A 1 118 ? 1.993 -4.489 11.615 1.00 95.69 118 TYR A C 1
ATOM 969 O O . TYR A 1 118 ? 1.794 -4.359 10.404 1.00 95.69 118 TYR A O 1
ATOM 977 N N . PRO A 1 119 ? 2.464 -5.648 12.117 1.00 92.75 119 PRO A N 1
ATOM 978 C CA . PRO A 1 119 ? 2.852 -6.759 11.253 1.00 92.75 119 PRO A CA 1
ATOM 979 C C . PRO A 1 119 ? 1.669 -7.341 10.473 1.00 92.75 119 PRO A C 1
ATOM 981 O O . PRO A 1 119 ? 1.871 -7.849 9.389 1.00 92.75 119 PRO A O 1
ATOM 984 N N . GLU A 1 120 ? 0.429 -7.226 10.955 1.00 91.19 120 GLU A N 1
ATOM 985 C CA . GLU A 1 120 ? -0.741 -7.820 10.284 1.00 91.19 120 GLU A CA 1
ATOM 986 C C . GLU A 1 120 ? -1.239 -7.024 9.061 1.00 91.19 120 GLU A C 1
ATOM 988 O O . GLU A 1 120 ? -2.306 -7.325 8.524 1.00 91.19 120 GLU A O 1
ATOM 993 N N . CYS A 1 121 ? -0.506 -5.994 8.624 1.00 92.44 121 CYS A N 1
ATOM 994 C CA . CYS A 1 121 ? -0.769 -5.353 7.339 1.00 92.44 121 CYS A CA 1
ATOM 995 C C . CYS A 1 121 ? -0.485 -6.338 6.198 1.00 92.44 121 CYS A C 1
ATOM 997 O O . CYS A 1 121 ? 0.590 -6.927 6.154 1.00 92.44 121 CYS A O 1
ATOM 999 N N . GLU A 1 122 ? -1.396 -6.457 5.229 1.00 88.31 122 GLU A N 1
ATOM 1000 C CA . GLU A 1 122 ? -1.352 -7.515 4.201 1.00 88.31 122 GLU A CA 1
ATOM 1001 C C . GLU A 1 122 ? -0.037 -7.510 3.400 1.00 88.31 122 GLU A C 1
ATOM 1003 O O . GLU A 1 122 ? 0.533 -8.555 3.098 1.00 88.31 122 GLU A O 1
ATOM 1008 N N . ASN A 1 123 ? 0.517 -6.328 3.111 1.00 87.94 123 ASN A N 1
ATOM 1009 C CA . ASN A 1 123 ? 1.795 -6.198 2.405 1.00 87.94 123 ASN A CA 1
ATOM 1010 C C . ASN A 1 123 ? 2.982 -6.803 3.174 1.00 87.94 123 ASN A C 1
ATOM 1012 O O . ASN A 1 123 ? 4.024 -7.060 2.568 1.00 87.94 123 ASN A O 1
ATOM 1016 N N . MET A 1 124 ? 2.871 -6.958 4.497 1.00 90.12 124 MET A N 1
ATOM 1017 C CA . MET A 1 124 ? 3.940 -7.480 5.345 1.00 90.12 124 MET A CA 1
ATOM 1018 C C . MET A 1 124 ? 3.919 -9.007 5.454 1.00 90.12 124 MET A C 1
ATOM 1020 O O . MET A 1 124 ? 4.961 -9.584 5.776 1.00 90.12 124 MET A O 1
ATOM 1024 N N . ASP A 1 125 ? 2.801 -9.657 5.105 1.00 85.94 125 ASP A N 1
ATOM 1025 C CA . ASP A 1 125 ? 2.610 -11.104 5.252 1.00 85.94 125 ASP A CA 1
ATOM 1026 C C . ASP A 1 125 ? 3.746 -11.899 4.579 1.00 85.94 125 ASP A C 1
ATOM 1028 O O . ASP A 1 125 ? 4.294 -12.823 5.176 1.00 85.94 125 ASP A O 1
ATOM 1032 N N . ALA A 1 126 ? 4.212 -11.483 3.395 1.00 84.12 126 ALA A N 1
ATOM 1033 C CA . ALA A 1 126 ? 5.315 -12.146 2.685 1.00 84.12 126 ALA A CA 1
ATOM 1034 C C . ALA A 1 126 ? 6.636 -12.208 3.481 1.00 84.12 126 ALA A C 1
ATOM 1036 O O . ALA A 1 126 ? 7.479 -13.070 3.231 1.00 84.12 126 ALA A O 1
ATOM 1037 N N . PHE A 1 127 ? 6.832 -11.317 4.456 1.00 87.19 127 PHE A N 1
ATOM 1038 C CA . PHE A 1 127 ? 8.054 -11.262 5.254 1.00 87.19 127 PHE A CA 1
ATOM 1039 C C . PHE A 1 127 ? 7.979 -12.071 6.553 1.00 87.19 127 PHE A C 1
ATOM 1041 O O . PHE A 1 127 ? 9.028 -12.354 7.128 1.00 87.19 127 PHE A O 1
ATOM 1048 N N . HIS A 1 128 ? 6.794 -12.452 7.041 1.00 79.44 128 HIS A N 1
ATOM 1049 C CA . HIS A 1 128 ? 6.669 -13.142 8.336 1.00 79.44 128 HIS A CA 1
ATOM 1050 C C . HIS A 1 128 ? 5.612 -14.251 8.404 1.00 79.44 128 HIS A C 1
ATOM 1052 O O . HIS A 1 128 ? 5.622 -14.996 9.381 1.00 79.44 128 HIS A O 1
ATOM 1058 N N . ASP A 1 129 ? 4.724 -14.392 7.419 1.00 72.12 129 ASP A N 1
ATOM 1059 C CA . ASP A 1 129 ? 3.703 -15.441 7.363 1.00 72.12 129 ASP A CA 1
ATOM 1060 C C . ASP A 1 129 ? 4.147 -16.589 6.436 1.00 72.12 129 ASP A C 1
ATOM 1062 O O . ASP A 1 129 ? 4.142 -16.430 5.213 1.00 72.12 129 ASP A O 1
ATOM 1066 N N . PRO A 1 130 ? 4.490 -17.772 6.982 1.00 63.91 130 PRO A N 1
ATOM 1067 C CA . PRO A 1 130 ? 4.900 -18.938 6.198 1.00 63.91 130 PRO A CA 1
ATOM 1068 C C . PRO A 1 130 ? 3.892 -19.397 5.138 1.00 63.91 130 PRO A C 1
ATOM 1070 O O . PRO A 1 130 ? 4.280 -20.056 4.174 1.00 63.91 130 PRO A O 1
ATOM 1073 N N . LEU A 1 131 ? 2.605 -19.066 5.296 1.00 62.34 131 LEU A N 1
ATOM 1074 C CA . LEU A 1 131 ? 1.557 -19.434 4.341 1.00 62.34 131 LEU A CA 1
ATOM 1075 C C . LEU A 1 131 ? 1.505 -18.500 3.128 1.00 62.34 131 LEU A C 1
ATOM 1077 O O . LEU A 1 131 ? 1.075 -18.922 2.059 1.00 62.34 131 LEU A O 1
ATOM 1081 N N . ASN A 1 132 ? 1.976 -17.264 3.288 1.00 66.56 132 ASN A N 1
ATOM 1082 C CA . ASN A 1 132 ?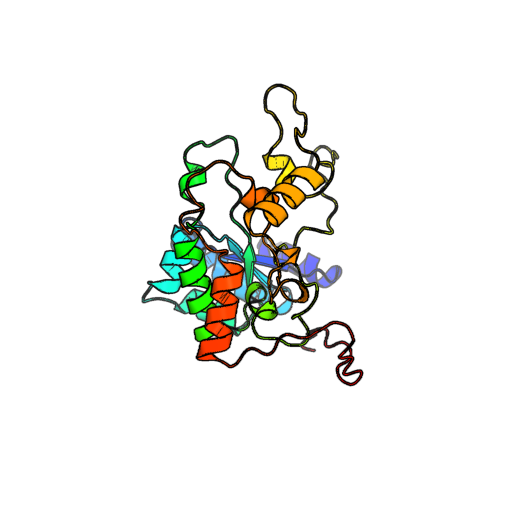 1.994 -16.229 2.252 1.00 66.56 132 ASN A CA 1
ATOM 1083 C C . ASN A 1 132 ? 3.416 -15.927 1.751 1.00 66.56 132 ASN A C 1
ATOM 1085 O O . ASN A 1 132 ? 3.637 -15.002 0.975 1.00 66.56 132 ASN A O 1
ATOM 1089 N N . GLN A 1 133 ? 4.385 -16.734 2.181 1.00 67.56 133 GLN A N 1
ATOM 1090 C CA . GLN A 1 133 ? 5.798 -16.604 1.852 1.00 67.56 133 GLN A CA 1
ATOM 1091 C C . GLN A 1 133 ? 6.164 -17.101 0.456 1.00 67.56 133 GLN A C 1
ATOM 1093 O O . GLN A 1 133 ? 7.331 -17.022 0.130 1.00 67.56 133 GLN A O 1
ATOM 1098 N N . THR A 1 134 ? 5.264 -17.641 -0.365 1.00 61.75 134 THR A N 1
ATOM 1099 C CA . THR A 1 134 ? 5.614 -18.111 -1.721 1.00 61.75 134 THR A CA 1
ATOM 1100 C C . THR A 1 134 ? 4.611 -17.592 -2.738 1.00 61.75 134 THR A C 1
ATOM 1102 O O . THR A 1 134 ? 3.411 -17.815 -2.587 1.00 61.75 134 THR A O 1
ATOM 1105 N N . GLY A 1 135 ? 5.094 -16.905 -3.777 1.00 61.66 135 GLY A N 1
ATOM 1106 C CA . GLY A 1 135 ? 4.277 -16.465 -4.917 1.00 61.66 135 GLY A CA 1
ATOM 1107 C C . GLY A 1 135 ? 3.261 -15.343 -4.640 1.00 61.66 135 GLY A C 1
ATOM 1108 O O . GLY A 1 135 ? 2.472 -15.013 -5.527 1.00 61.66 135 GLY A O 1
ATOM 1109 N N . ALA A 1 136 ? 3.256 -14.742 -3.445 1.00 66.62 136 ALA A N 1
ATOM 1110 C CA . ALA A 1 136 ? 2.345 -13.651 -3.105 1.00 66.62 136 ALA A CA 1
ATOM 1111 C C . ALA A 1 136 ? 2.866 -12.313 -3.641 1.00 66.62 136 ALA A C 1
ATOM 1113 O O . ALA A 1 136 ? 3.818 -11.768 -3.104 1.00 66.62 136 ALA A O 1
ATOM 1114 N N . MET A 1 137 ? 2.236 -11.749 -4.672 1.00 74.25 137 MET A N 1
ATOM 1115 C CA . MET A 1 137 ? 2.621 -10.432 -5.188 1.00 74.25 137 MET A CA 1
ATOM 1116 C C . MET A 1 137 ? 2.137 -9.302 -4.262 1.00 74.25 137 MET A C 1
ATOM 1118 O O . MET A 1 137 ? 0.959 -9.261 -3.920 1.00 74.25 137 MET A O 1
ATOM 1122 N N . MET A 1 138 ? 2.982 -8.309 -3.952 1.00 77.00 138 MET A N 1
ATOM 1123 C CA . MET A 1 138 ? 2.566 -7.098 -3.217 1.00 77.00 138 MET A CA 1
ATOM 1124 C C . MET A 1 138 ? 1.554 -6.263 -4.019 1.00 77.00 138 MET A C 1
ATOM 1126 O O . MET A 1 138 ? 0.805 -5.462 -3.468 1.00 77.00 138 MET A O 1
ATOM 1130 N N . CYS A 1 139 ? 1.542 -6.423 -5.345 1.00 74.00 139 CYS A N 1
ATOM 1131 C CA . CYS A 1 139 ? 0.554 -5.797 -6.208 1.00 74.00 139 CYS A CA 1
ATOM 1132 C C . CYS A 1 139 ? -0.796 -6.522 -6.100 1.00 74.00 139 CYS A C 1
ATOM 1134 O O . CYS A 1 139 ? -0.967 -7.612 -6.643 1.00 74.00 139 CYS A O 1
ATOM 1136 N N . THR A 1 140 ? -1.792 -5.853 -5.525 1.00 66.25 140 THR A N 1
ATOM 1137 C CA . THR A 1 140 ? -3.183 -6.334 -5.421 1.00 66.25 140 THR A CA 1
ATOM 1138 C C . THR A 1 140 ? -3.929 -6.366 -6.765 1.00 66.25 140 THR A C 1
ATOM 1140 O O . THR A 1 140 ? -5.036 -6.892 -6.860 1.00 66.25 140 THR A O 1
ATOM 1143 N N . ARG A 1 141 ? -3.337 -5.810 -7.835 1.00 65.75 141 ARG A N 1
ATOM 1144 C CA . ARG A 1 141 ? -4.017 -5.533 -9.117 1.00 65.75 141 ARG A CA 1
ATOM 1145 C C . ARG A 1 141 ? -3.577 -6.415 -10.289 1.00 65.75 141 ARG A C 1
ATOM 1147 O O . ARG A 1 141 ? -4.155 -6.304 -11.371 1.00 65.75 141 ARG A O 1
ATOM 1154 N N . GLY A 1 142 ? -2.579 -7.281 -10.095 1.00 59.59 142 GLY A N 1
ATOM 1155 C CA . GLY A 1 142 ? -1.927 -8.051 -11.168 1.00 59.59 142 GLY A CA 1
ATOM 1156 C C . GLY A 1 142 ? -2.846 -8.990 -11.961 1.00 59.59 142 GLY A C 1
ATOM 1157 O O . GLY A 1 142 ? -2.596 -9.211 -13.139 1.00 59.59 142 GLY A O 1
ATOM 1158 N N . ASN A 1 143 ? -3.942 -9.461 -11.356 1.00 64.12 143 ASN A N 1
ATOM 1159 C CA . ASN A 1 143 ? -4.883 -10.420 -11.958 1.00 64.12 143 ASN A CA 1
ATOM 1160 C C . ASN A 1 143 ? -6.257 -9.801 -12.278 1.00 64.12 143 ASN A C 1
ATOM 1162 O O . ASN A 1 143 ? -7.278 -10.485 -12.228 1.00 64.12 143 ASN A O 1
ATOM 1166 N N . SER A 1 144 ? -6.309 -8.494 -12.554 1.00 70.94 144 SER A N 1
ATOM 1167 C CA . SER A 1 144 ? -7.566 -7.773 -12.794 1.00 70.94 144 SER A CA 1
ATOM 1168 C C . SER A 1 144 ? -7.752 -7.373 -14.259 1.00 70.94 144 SER A C 1
ATOM 1170 O O . SER A 1 144 ? -6.797 -7.020 -14.948 1.00 70.94 144 SER A O 1
ATOM 1172 N N . ILE A 1 145 ? -9.006 -7.385 -14.722 1.00 74.69 145 ILE A N 1
ATOM 1173 C CA . ILE A 1 145 ? -9.417 -6.708 -15.958 1.00 74.69 145 ILE A CA 1
ATOM 1174 C C . ILE A 1 145 ? -9.931 -5.328 -15.565 1.00 74.69 145 ILE A C 1
ATOM 1176 O O . ILE A 1 145 ? -10.765 -5.199 -14.670 1.00 74.69 145 ILE A O 1
ATOM 1180 N N . THR A 1 146 ? -9.440 -4.293 -16.238 1.00 78.25 146 THR A N 1
ATOM 1181 C CA . THR A 1 146 ? -9.893 -2.918 -16.015 1.00 78.25 146 THR A CA 1
ATOM 1182 C C . THR A 1 146 ? -10.827 -2.504 -17.135 1.00 78.25 146 THR A C 1
ATOM 1184 O O . THR A 1 146 ? -10.442 -2.558 -18.294 1.00 78.25 146 THR A O 1
ATOM 1187 N N . ILE A 1 147 ? -12.030 -2.049 -16.796 1.00 82.31 147 ILE A N 1
ATOM 1188 C CA . ILE A 1 147 ? -12.975 -1.477 -17.759 1.00 82.31 147 ILE A CA 1
ATOM 1189 C C . ILE A 1 147 ? -13.162 -0.005 -17.397 1.00 82.31 147 ILE A C 1
ATOM 1191 O O . ILE A 1 147 ? -13.560 0.325 -16.281 1.00 82.31 147 ILE A O 1
ATOM 1195 N N . GLN A 1 148 ? -12.817 0.882 -18.324 1.00 81.12 148 GLN A N 1
ATOM 1196 C CA . GLN A 1 148 ? -12.950 2.329 -18.177 1.00 81.12 148 GLN A CA 1
ATOM 1197 C C . GLN A 1 148 ? -14.413 2.776 -18.364 1.00 81.12 148 GLN A C 1
ATOM 1199 O O . GLN A 1 148 ? -15.219 2.022 -18.913 1.00 81.12 148 GLN A O 1
ATOM 1204 N N . PRO A 1 149 ? -14.783 4.007 -17.952 1.00 82.81 149 PRO A N 1
ATOM 1205 C CA . PRO A 1 149 ? -16.153 4.512 -18.103 1.00 82.81 149 PRO A CA 1
ATOM 1206 C C . PRO A 1 149 ? -16.674 4.544 -19.548 1.00 82.81 149 PRO A C 1
ATOM 1208 O O . PRO A 1 149 ? -17.882 4.510 -19.759 1.00 82.81 149 PRO A O 1
ATOM 1211 N N . ASP A 1 150 ? -15.778 4.603 -20.535 1.00 83.81 150 ASP A N 1
ATOM 1212 C CA . ASP A 1 150 ? -16.100 4.542 -21.965 1.00 83.81 150 ASP A CA 1
ATOM 1213 C C . ASP A 1 150 ? -16.216 3.102 -22.510 1.00 83.81 150 ASP A C 1
ATOM 1215 O O . ASP A 1 150 ? -16.420 2.904 -23.705 1.00 83.81 150 ASP A O 1
ATOM 1219 N N . GLY A 1 151 ? -16.084 2.093 -21.642 1.00 84.00 151 GLY A N 1
ATOM 1220 C CA . GLY A 1 151 ? -16.110 0.674 -21.989 1.00 84.00 151 GLY A CA 1
ATOM 1221 C C . GLY A 1 151 ? -14.772 0.115 -22.483 1.00 84.00 151 GLY A C 1
ATOM 1222 O O . GLY A 1 151 ? -14.685 -1.083 -22.751 1.00 84.00 151 GLY A O 1
ATOM 1223 N N . SER A 1 152 ? -13.721 0.933 -22.596 1.00 79.88 152 SER A N 1
ATOM 1224 C CA . SER A 1 152 ? -12.407 0.472 -23.054 1.00 79.88 152 SER A CA 1
ATOM 1225 C C . SER A 1 152 ? -11.621 -0.258 -21.956 1.00 79.88 152 SER A C 1
ATOM 1227 O O . SER A 1 152 ? -11.749 0.048 -20.771 1.00 79.88 152 SER A O 1
ATOM 1229 N N . SER A 1 153 ? -10.752 -1.198 -22.343 1.00 77.75 153 SER A N 1
ATOM 1230 C CA . SER A 1 153 ? -9.795 -1.846 -21.433 1.00 77.75 153 SER A CA 1
ATOM 1231 C C . SER A 1 153 ? -8.372 -1.408 -21.779 1.00 77.75 153 SER A C 1
ATOM 1233 O O . SER A 1 153 ? -7.968 -1.539 -22.939 1.00 77.75 153 SER A O 1
ATOM 1235 N N . PRO A 1 154 ? -7.563 -0.910 -20.826 1.00 67.81 154 PRO A N 1
ATOM 1236 C CA . PRO A 1 154 ? -6.120 -0.907 -21.014 1.00 67.81 154 PRO A CA 1
ATOM 1237 C C . PRO A 1 154 ? -5.660 -2.367 -21.131 1.00 67.81 154 PRO A C 1
ATOM 1239 O O . PRO A 1 154 ? -6.119 -3.222 -20.377 1.00 67.81 154 PRO A O 1
ATOM 1242 N N . GLY A 1 155 ? -4.818 -2.684 -22.115 1.00 63.97 155 GLY A N 1
ATOM 1243 C CA . GLY A 1 155 ? -4.192 -4.004 -22.180 1.00 63.97 155 GLY A CA 1
ATOM 1244 C C . GLY A 1 155 ? -3.333 -4.218 -20.930 1.00 63.97 155 GLY A C 1
ATOM 1245 O O . GLY A 1 155 ? -2.460 -3.398 -20.649 1.00 63.97 155 GLY A O 1
ATOM 1246 N N . GLY A 1 156 ? -3.601 -5.281 -20.170 1.00 67.56 156 GLY A N 1
ATOM 1247 C CA . GLY A 1 156 ? -2.884 -5.599 -18.931 1.00 67.56 156 GLY A CA 1
ATOM 1248 C C . GLY A 1 156 ? -3.434 -4.895 -17.681 1.00 67.56 156 GLY A C 1
ATOM 1249 O O . GLY A 1 156 ? -4.642 -4.783 -17.488 1.00 67.56 156 GLY A O 1
ATOM 1250 N N . CYS A 1 157 ? -2.535 -4.462 -16.791 1.00 74.06 157 CYS A N 1
ATOM 1251 C CA . CYS A 1 157 ? -2.872 -3.895 -15.479 1.00 74.06 157 CYS A CA 1
ATOM 1252 C C . CYS A 1 157 ? -3.461 -2.471 -15.576 1.00 74.06 157 CYS A C 1
ATOM 1254 O O . CYS A 1 157 ? -3.041 -1.666 -16.409 1.00 74.06 157 CYS A O 1
ATOM 1256 N N . CYS A 1 158 ? -4.358 -2.099 -14.649 1.00 73.50 158 CYS A N 1
ATOM 1257 C CA . CYS A 1 158 ? -4.913 -0.739 -14.557 1.00 73.50 158 CYS A CA 1
ATOM 1258 C C . CYS A 1 158 ? -3.828 0.350 -14.467 1.00 73.50 158 CYS A C 1
ATOM 1260 O O . CYS A 1 158 ? -4.024 1.472 -14.924 1.00 73.50 158 CYS A O 1
ATOM 1262 N N . GLY A 1 159 ? -2.671 0.021 -13.876 1.00 71.94 159 GLY A N 1
ATOM 1263 C CA . GLY A 1 159 ? -1.527 0.919 -13.738 1.00 71.94 159 GLY A CA 1
ATOM 1264 C C . GLY A 1 159 ? -0.973 1.377 -15.086 1.00 71.94 159 GLY A C 1
ATOM 1265 O O . GLY A 1 159 ? -0.513 2.509 -15.211 1.00 71.94 159 GLY A O 1
ATOM 1266 N N . VAL A 1 160 ? -1.077 0.529 -16.110 1.00 71.12 160 VAL A N 1
ATOM 1267 C CA . VAL A 1 160 ? -0.552 0.805 -17.450 1.00 71.12 160 VAL A CA 1
ATOM 1268 C C . VAL A 1 160 ? -1.398 1.865 -18.173 1.00 71.12 160 VAL A C 1
ATOM 1270 O O . VAL A 1 160 ? -0.886 2.608 -19.008 1.00 71.12 160 VAL A O 1
ATOM 1273 N N . ALA A 1 161 ? -2.669 2.046 -17.784 1.00 68.75 161 ALA A N 1
ATOM 1274 C CA . ALA A 1 161 ? -3.490 3.157 -18.275 1.00 68.75 161 ALA A CA 1
ATOM 1275 C C . ALA A 1 161 ? -2.862 4.528 -17.963 1.00 68.75 161 ALA A C 1
ATOM 1277 O O . ALA A 1 161 ? -2.986 5.459 -18.756 1.00 68.75 161 ALA A O 1
ATOM 1278 N N . TYR A 1 162 ? -2.135 4.638 -16.845 1.00 65.94 162 TYR A N 1
ATOM 1279 C CA . TYR A 1 162 ? -1.451 5.867 -16.435 1.00 65.94 162 TYR A CA 1
ATOM 1280 C C . TYR A 1 162 ? -0.122 6.105 -17.166 1.00 65.94 162 TYR A C 1
ATOM 1282 O O . TYR A 1 162 ? 0.459 7.178 -17.021 1.00 65.94 162 TYR A O 1
ATOM 1290 N N . GLN A 1 163 ? 0.353 5.144 -17.963 1.00 64.69 163 GLN A N 1
ATOM 1291 C CA . GLN A 1 163 ? 1.576 5.265 -18.763 1.00 64.69 163 GLN A CA 1
ATOM 1292 C C . GLN A 1 163 ? 1.312 5.513 -20.259 1.00 64.69 163 GLN A C 1
ATOM 1294 O O . GLN A 1 163 ? 2.264 5.592 -21.032 1.00 64.69 163 GLN A O 1
ATOM 1299 N N . ARG A 1 164 ? 0.047 5.652 -20.687 1.00 64.62 164 ARG A N 1
ATOM 1300 C CA . ARG A 1 164 ? -0.291 5.909 -22.098 1.00 64.62 164 ARG A CA 1
ATOM 1301 C C . ARG A 1 164 ? 0.376 7.178 -22.632 1.00 64.62 164 ARG A C 1
ATOM 1303 O O . ARG A 1 164 ? 0.344 8.230 -21.982 1.00 64.62 164 ARG A O 1
ATOM 1310 N N . ASP A 1 165 ? 0.937 7.082 -23.838 1.00 60.28 165 ASP A N 1
ATOM 1311 C CA . ASP A 1 165 ? 1.475 8.239 -24.545 1.00 60.28 165 ASP A CA 1
ATOM 1312 C C . ASP A 1 165 ? 0.334 9.208 -24.866 1.00 60.28 165 ASP A C 1
ATOM 1314 O O . ASP A 1 165 ? -0.716 8.847 -25.398 1.00 60.28 165 ASP A O 1
ATOM 1318 N N . LYS A 1 166 ? 0.533 10.476 -24.512 1.00 57.72 166 LYS A N 1
ATOM 1319 C CA . LYS A 1 166 ? -0.511 11.503 -24.592 1.00 57.72 166 LYS A CA 1
ATOM 1320 C C . LYS A 1 166 ? -0.797 11.985 -26.013 1.00 57.72 166 LYS A C 1
ATOM 1322 O O . LYS A 1 166 ? -1.814 12.637 -26.222 1.00 57.72 166 LYS A O 1
ATOM 1327 N N . LYS A 1 167 ? 0.122 11.765 -26.952 1.00 55.94 167 LYS A N 1
ATOM 1328 C CA . LYS A 1 167 ? 0.003 12.192 -28.349 1.00 55.94 167 LYS A CA 1
ATOM 1329 C C . LYS A 1 167 ? -0.600 11.096 -29.210 1.00 55.94 167 LYS A C 1
ATOM 1331 O O . LYS A 1 167 ? -1.387 11.413 -30.094 1.00 55.94 167 LYS A O 1
ATOM 1336 N N . THR A 1 168 ? -0.230 9.843 -28.960 1.00 58.44 168 THR A N 1
ATOM 1337 C CA . THR A 1 168 ? -0.705 8.708 -29.760 1.00 58.44 168 THR A CA 1
ATOM 1338 C C . THR A 1 168 ? -1.880 7.979 -29.109 1.00 58.44 168 THR A C 1
ATOM 1340 O O . THR A 1 168 ? -2.633 7.306 -29.803 1.00 58.44 168 THR A O 1
ATOM 1343 N N . GLY A 1 169 ? -2.084 8.129 -27.794 1.00 57.34 169 GLY A N 1
ATOM 1344 C CA . GLY A 1 169 ? -3.090 7.377 -27.035 1.00 57.34 169 GLY A CA 1
ATOM 1345 C C . GLY A 1 169 ? -2.726 5.902 -26.845 1.00 57.34 169 GLY A C 1
ATOM 1346 O O . GLY A 1 169 ? -3.493 5.150 -26.239 1.00 57.34 169 GLY A O 1
ATOM 1347 N N . GLU A 1 170 ? -1.560 5.495 -27.345 1.00 58.22 170 GLU A N 1
ATOM 1348 C CA . GLU A 1 170 ? -1.071 4.129 -27.289 1.00 58.22 170 GLU A CA 1
ATOM 1349 C C . GLU A 1 170 ? -0.446 3.844 -25.928 1.00 58.22 170 GLU A C 1
ATOM 1351 O O . GLU A 1 170 ? 0.150 4.705 -25.274 1.00 58.22 170 GLU A O 1
ATOM 1356 N N . THR A 1 171 ? -0.591 2.598 -25.497 1.00 57.62 171 THR A N 1
ATOM 1357 C CA . THR A 1 171 ? 0.163 2.074 -24.370 1.00 57.62 171 THR A CA 1
ATOM 1358 C C . THR A 1 171 ? 1.566 1.734 -24.883 1.00 57.62 171 THR A C 1
ATOM 1360 O O . THR A 1 171 ? 1.676 0.791 -25.660 1.00 57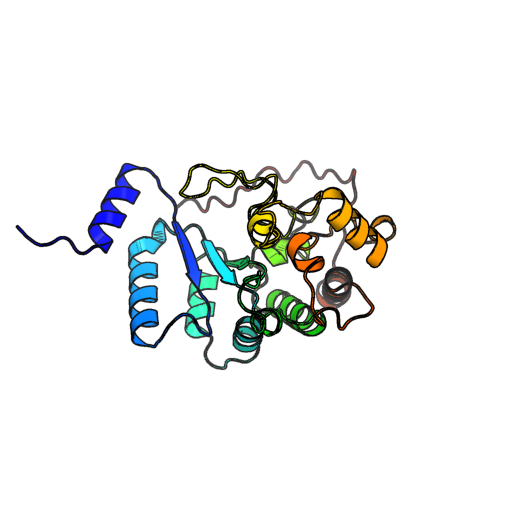.62 171 THR A O 1
ATOM 1363 N N . PRO A 1 172 ? 2.635 2.460 -24.507 1.00 52.88 172 PRO A N 1
ATOM 1364 C CA . PRO A 1 172 ? 3.922 2.336 -25.197 1.00 52.88 172 PRO A CA 1
ATOM 1365 C C . PRO A 1 172 ? 4.693 1.057 -24.857 1.00 52.88 172 PRO A C 1
ATOM 1367 O O . PRO A 1 172 ? 5.751 0.825 -25.431 1.00 52.88 172 PRO A O 1
ATOM 1370 N N . PHE A 1 173 ? 4.224 0.276 -23.881 1.00 59.81 173 PHE A N 1
ATOM 1371 C CA . PHE A 1 173 ? 5.057 -0.705 -23.197 1.00 59.81 173 PHE A CA 1
ATOM 1372 C C . PHE A 1 173 ? 4.436 -2.094 -23.208 1.00 59.81 173 PHE A C 1
ATOM 1374 O O . PHE A 1 173 ? 3.310 -2.300 -22.744 1.00 59.81 173 PHE A O 1
ATOM 1381 N N . GLU A 1 174 ? 5.225 -3.062 -23.666 1.00 62.91 174 GLU A N 1
ATOM 1382 C CA . GLU A 1 174 ? 4.987 -4.466 -23.379 1.00 62.91 174 GLU A CA 1
ATOM 1383 C C . GLU A 1 174 ? 5.328 -4.723 -21.909 1.00 62.91 174 GLU A C 1
ATOM 1385 O O . GLU A 1 174 ? 6.390 -4.351 -21.409 1.00 62.91 174 GLU A O 1
ATOM 1390 N N . THR A 1 175 ? 4.408 -5.348 -21.173 1.00 68.62 175 THR A N 1
ATOM 1391 C CA . THR A 1 175 ? 4.577 -5.577 -19.729 1.00 68.62 175 THR A CA 1
ATOM 1392 C C . THR A 1 175 ? 5.808 -6.444 -19.421 1.00 68.62 175 THR A C 1
ATOM 1394 O O . THR A 1 175 ? 6.373 -6.325 -18.337 1.00 68.62 175 THR A O 1
ATOM 1397 N N . GLY A 1 176 ? 6.250 -7.266 -20.382 1.00 77.81 176 GLY A N 1
ATOM 1398 C CA . GLY A 1 176 ? 7.441 -8.111 -20.277 1.00 77.81 176 GLY A CA 1
ATOM 1399 C C . GLY A 1 176 ? 8.739 -7.323 -20.091 1.00 77.81 176 GLY A C 1
ATOM 1400 O O . GLY A 1 176 ? 9.501 -7.642 -19.182 1.00 77.81 176 GLY A O 1
ATOM 1401 N N . ASP A 1 177 ? 8.948 -6.249 -20.856 1.00 82.19 177 ASP A N 1
ATOM 1402 C CA . ASP A 1 177 ? 10.188 -5.461 -20.807 1.00 82.19 177 ASP A CA 1
ATOM 1403 C C . ASP A 1 177 ? 10.403 -4.800 -19.438 1.00 82.19 177 ASP A C 1
ATOM 1405 O O . ASP A 1 177 ? 11.510 -4.807 -18.895 1.00 82.19 177 ASP A O 1
ATOM 1409 N N . MET A 1 178 ? 9.332 -4.260 -18.839 1.00 82.62 178 MET A N 1
ATOM 1410 C CA . MET A 1 178 ? 9.383 -3.660 -17.498 1.00 82.62 178 MET A CA 1
ATOM 1411 C C . MET A 1 178 ? 9.757 -4.693 -16.431 1.00 82.62 178 MET A C 1
ATOM 1413 O O . MET A 1 178 ? 10.554 -4.409 -15.531 1.00 82.62 178 MET A O 1
ATOM 1417 N N . VAL A 1 179 ? 9.192 -5.899 -16.534 1.00 86.31 179 VAL A N 1
ATOM 1418 C CA . VAL A 1 179 ? 9.497 -7.011 -15.626 1.00 86.31 179 VAL A CA 1
ATOM 1419 C C . VAL A 1 179 ? 10.952 -7.438 -15.805 1.00 86.31 179 VAL A C 1
ATOM 1421 O O . VAL A 1 179 ? 11.695 -7.496 -14.828 1.00 86.31 179 VAL A O 1
ATOM 1424 N N . GLU A 1 180 ? 11.395 -7.668 -17.041 1.00 89.69 180 GLU A N 1
ATOM 1425 C CA . GLU A 1 180 ? 12.762 -8.094 -17.345 1.00 89.69 180 GLU A CA 1
ATOM 1426 C C . GLU A 1 180 ? 13.799 -7.073 -16.860 1.00 89.69 180 GLU A C 1
ATOM 1428 O O . GLU A 1 180 ? 14.783 -7.443 -16.212 1.00 89.69 180 GLU A O 1
ATOM 1433 N N . LYS A 1 181 ? 13.556 -5.779 -17.098 1.00 89.31 181 LYS A N 1
ATOM 1434 C CA . LYS A 1 181 ? 14.403 -4.685 -16.610 1.00 89.31 181 LYS A CA 1
ATOM 1435 C C . LYS A 1 181 ? 14.531 -4.706 -15.089 1.00 89.31 181 LYS A C 1
ATOM 1437 O O . LYS A 1 181 ? 15.643 -4.565 -14.579 1.00 89.31 181 LYS A O 1
ATOM 1442 N N . PHE A 1 182 ? 13.428 -4.894 -14.362 1.00 90.81 182 PHE A N 1
ATOM 1443 C CA . PHE A 1 182 ? 13.454 -4.983 -12.901 1.00 90.81 182 PHE A CA 1
ATOM 1444 C C . PHE A 1 182 ? 14.247 -6.205 -12.421 1.00 90.81 182 PHE A C 1
ATOM 1446 O O . PHE A 1 182 ? 15.138 -6.066 -11.581 1.00 90.81 182 PHE A O 1
ATOM 1453 N N . LEU A 1 183 ? 13.959 -7.386 -12.982 1.00 92.81 183 LEU A N 1
ATOM 1454 C CA . LEU A 1 183 ? 14.618 -8.639 -12.605 1.00 92.81 183 LEU A CA 1
ATOM 1455 C C . LEU A 1 183 ? 16.129 -8.580 -12.851 1.00 92.81 183 LEU A C 1
ATOM 1457 O O . LEU A 1 183 ? 16.902 -9.021 -12.002 1.00 92.81 183 LEU A O 1
ATOM 1461 N N . LYS A 1 184 ? 16.556 -7.990 -13.975 1.00 93.50 184 LYS A N 1
ATOM 1462 C CA . LYS A 1 184 ? 17.974 -7.781 -14.297 1.00 93.50 184 LYS A CA 1
ATOM 1463 C C . LYS A 1 184 ? 18.634 -6.752 -13.383 1.00 93.50 184 LYS A C 1
ATOM 1465 O O . LYS A 1 184 ? 19.728 -7.013 -12.896 1.00 93.50 184 LYS A O 1
ATOM 1470 N N . LYS A 1 185 ? 17.978 -5.612 -13.121 1.00 91.50 185 LYS A N 1
ATOM 1471 C CA . LYS A 1 185 ? 18.516 -4.536 -12.264 1.00 91.50 185 LYS A CA 1
ATOM 1472 C C . LYS A 1 185 ? 18.941 -5.061 -10.892 1.00 91.50 185 LYS A C 1
ATOM 1474 O O . LYS A 1 185 ? 20.001 -4.682 -10.408 1.00 91.50 185 LYS A O 1
ATOM 1479 N N . TYR A 1 186 ? 18.121 -5.916 -10.284 1.00 92.56 186 TYR A N 1
ATOM 1480 C CA . TYR A 1 186 ? 18.359 -6.447 -8.939 1.00 92.56 186 TYR A CA 1
ATOM 1481 C C . TYR A 1 186 ? 18.844 -7.900 -8.925 1.00 92.56 186 TYR A C 1
ATOM 1483 O O . TYR A 1 186 ? 18.851 -8.523 -7.865 1.00 92.56 186 TYR A O 1
ATOM 1491 N N . ASN A 1 187 ? 19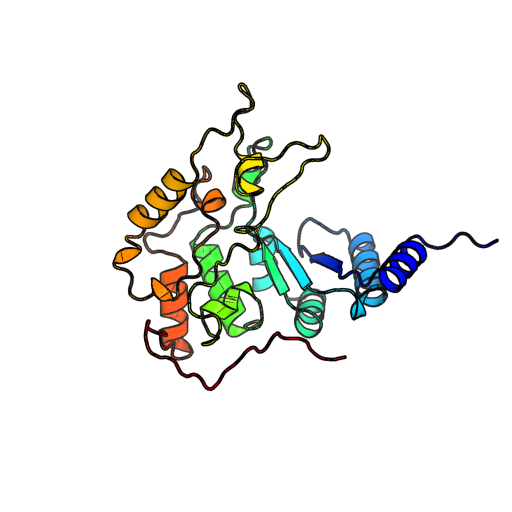.222 -8.444 -10.088 1.00 94.06 187 ASN A N 1
ATOM 1492 C CA . ASN A 1 187 ? 19.681 -9.822 -10.251 1.00 94.06 187 ASN A CA 1
ATOM 1493 C C . ASN A 1 187 ? 18.780 -10.843 -9.525 1.00 94.06 187 ASN A C 1
ATOM 1495 O O . ASN A 1 187 ? 19.235 -11.685 -8.750 1.00 94.06 187 ASN A O 1
ATOM 1499 N N . CYS A 1 188 ? 17.463 -10.714 -9.714 1.00 93.25 188 CYS A N 1
ATOM 1500 C CA . CYS A 1 188 ? 16.479 -11.380 -8.863 1.00 93.25 188 CYS A CA 1
ATOM 1501 C C . CYS A 1 188 ? 16.604 -12.907 -8.878 1.00 93.25 188 CYS A C 1
ATOM 1503 O O . CYS A 1 188 ? 16.388 -13.518 -7.840 1.00 93.25 188 CYS A O 1
ATOM 1505 N N . PHE A 1 189 ? 16.982 -13.513 -10.006 1.00 91.50 189 PHE A N 1
ATOM 1506 C CA . PHE A 1 189 ? 17.129 -14.968 -10.127 1.00 91.50 189 PHE A CA 1
ATOM 1507 C C . PHE A 1 189 ? 18.262 -15.554 -9.270 1.00 91.50 189 PHE A C 1
ATOM 1509 O O . PHE A 1 189 ? 18.243 -16.745 -8.983 1.00 91.50 189 PHE A O 1
ATOM 1516 N N . GLU A 1 190 ? 19.224 -14.736 -8.838 1.00 93.31 190 GLU A N 1
ATOM 1517 C CA . GLU A 1 190 ? 20.300 -15.149 -7.927 1.00 93.31 190 GLU A CA 1
ATOM 1518 C C . GLU A 1 190 ? 20.033 -14.720 -6.471 1.00 93.31 190 GLU A C 1
ATOM 1520 O O . GLU A 1 190 ? 20.840 -14.972 -5.575 1.00 93.31 190 GLU A O 1
ATOM 1525 N N . CYS A 1 191 ? 18.908 -14.051 -6.205 1.00 92.19 191 CYS A N 1
ATOM 1526 C CA . CYS A 1 191 ? 18.559 -13.590 -4.868 1.00 92.19 191 CYS A CA 1
ATOM 1527 C C . CYS A 1 191 ? 18.096 -14.759 -3.986 1.00 92.19 191 CYS A C 1
ATOM 1529 O O . CYS A 1 191 ? 17.171 -15.484 -4.343 1.00 92.19 191 CYS A O 1
ATOM 1531 N N . GLU A 1 192 ? 18.656 -14.877 -2.775 1.00 90.38 192 GLU A N 1
ATOM 1532 C CA . GLU A 1 192 ? 18.286 -15.928 -1.807 1.00 90.38 192 GLU A CA 1
ATOM 1533 C C . GLU A 1 192 ? 16.815 -15.876 -1.351 1.00 90.38 192 GLU A C 1
ATOM 1535 O O . GLU A 1 192 ? 16.318 -16.843 -0.781 1.00 90.38 192 GLU A O 1
ATOM 1540 N N . TYR A 1 193 ? 16.124 -14.760 -1.604 1.00 90.19 193 TYR A N 1
ATOM 1541 C CA . TYR A 1 193 ? 14.711 -14.558 -1.280 1.00 90.19 193 TYR A CA 1
ATOM 1542 C C . TYR A 1 193 ? 13.800 -14.599 -2.512 1.00 90.19 193 TYR A C 1
ATOM 1544 O O . TYR A 1 193 ? 12.655 -14.179 -2.406 1.00 90.19 193 TYR A O 1
ATOM 1552 N N . TYR A 1 194 ? 14.279 -15.027 -3.686 1.00 88.81 194 TYR A N 1
ATOM 1553 C CA . TYR A 1 194 ? 13.509 -14.974 -4.937 1.00 88.81 194 TYR A CA 1
ATOM 1554 C C . TYR A 1 194 ? 12.130 -15.639 -4.824 1.00 88.81 194 TYR A C 1
ATOM 1556 O O . TYR A 1 194 ? 11.125 -15.001 -5.128 1.00 88.81 194 TYR A O 1
ATOM 1564 N N . GLU A 1 195 ? 12.081 -16.872 -4.313 1.00 84.06 195 GLU A N 1
ATOM 1565 C CA . GLU A 1 195 ? 10.843 -17.653 -4.146 1.00 84.06 195 GLU A CA 1
ATOM 1566 C C . GLU A 1 195 ? 9.853 -16.990 -3.178 1.00 84.06 195 GLU A C 1
ATOM 1568 O O . GLU A 1 195 ? 8.637 -17.153 -3.313 1.00 84.06 195 GLU A O 1
ATOM 1573 N N . ASN A 1 196 ? 10.371 -16.202 -2.228 1.00 85.75 196 ASN A N 1
ATOM 1574 C CA . ASN A 1 196 ? 9.569 -15.513 -1.223 1.00 85.75 196 ASN A CA 1
ATOM 1575 C C . ASN A 1 196 ? 9.300 -14.042 -1.530 1.00 85.75 196 ASN A C 1
ATOM 1577 O O . ASN A 1 196 ? 8.531 -13.390 -0.825 1.00 85.75 196 ASN A O 1
ATOM 1581 N N . CYS A 1 197 ? 9.940 -13.498 -2.561 1.00 87.94 197 CYS A N 1
ATOM 1582 C CA . CYS A 1 197 ? 9.879 -12.084 -2.856 1.00 87.94 197 CYS A CA 1
ATOM 1583 C C . CYS A 1 197 ? 8.462 -11.721 -3.291 1.00 87.94 197 CYS A C 1
ATOM 1585 O O . CYS A 1 197 ? 7.989 -12.245 -4.302 1.00 87.94 197 CYS A O 1
ATOM 1587 N N . PRO A 1 198 ? 7.801 -10.762 -2.618 1.00 87.00 198 PRO A N 1
ATOM 1588 C CA . PRO A 1 198 ? 6.484 -10.354 -3.060 1.00 87.00 198 PRO A CA 1
ATOM 1589 C C . PRO A 1 198 ? 6.527 -9.470 -4.308 1.00 87.00 198 PRO A C 1
ATOM 1591 O O . PRO A 1 198 ? 5.491 -9.095 -4.848 1.00 87.00 198 PRO A O 1
ATOM 1594 N N . PHE A 1 199 ? 7.729 -9.115 -4.768 1.00 86.94 199 PHE A N 1
ATOM 1595 C CA . PHE A 1 199 ? 7.977 -8.139 -5.818 1.00 86.94 199 PHE A CA 1
ATOM 1596 C C . PHE A 1 199 ? 7.272 -6.793 -5.565 1.00 86.94 199 PHE A C 1
ATOM 1598 O O . PHE A 1 199 ? 6.458 -6.594 -4.666 1.00 86.94 199 PHE A O 1
ATOM 1605 N N . THR A 1 200 ? 7.633 -5.799 -6.361 1.00 85.19 200 THR A N 1
ATOM 1606 C CA . THR A 1 200 ? 6.938 -4.510 -6.371 1.00 85.19 200 THR A CA 1
ATOM 1607 C C . THR A 1 200 ? 5.919 -4.472 -7.503 1.00 85.19 200 THR A C 1
ATOM 1609 O O . THR A 1 200 ? 5.891 -5.333 -8.382 1.00 85.19 200 THR A O 1
ATOM 1612 N N . CYS A 1 201 ? 5.111 -3.417 -7.543 1.00 83.44 201 CYS A N 1
ATOM 1613 C CA . CYS A 1 201 ? 4.439 -3.033 -8.776 1.00 83.44 201 CYS A CA 1
ATOM 1614 C C . CYS A 1 201 ? 5.500 -2.649 -9.825 1.00 83.44 201 CYS A C 1
ATOM 1616 O O . CYS A 1 201 ? 6.139 -1.601 -9.709 1.00 83.44 201 CYS A O 1
ATOM 1618 N N . PHE A 1 202 ? 5.677 -3.473 -10.862 1.00 84.31 202 PHE A N 1
ATOM 1619 C CA . PHE A 1 202 ? 6.659 -3.217 -11.927 1.00 84.31 202 PHE A CA 1
ATOM 1620 C C . PHE A 1 202 ? 6.391 -1.907 -12.675 1.00 84.31 202 PHE A C 1
ATOM 1622 O O . PHE A 1 202 ? 7.328 -1.208 -13.043 1.00 84.31 202 PHE A O 1
ATOM 1629 N N . VAL A 1 203 ? 5.117 -1.517 -12.802 1.00 80.62 203 VAL A N 1
ATOM 1630 C CA . VAL A 1 203 ? 4.731 -0.234 -13.405 1.00 80.62 203 VAL A CA 1
ATOM 1631 C C . VAL A 1 203 ? 5.259 0.941 -12.575 1.00 80.62 203 VAL A C 1
ATOM 1633 O O . VAL A 1 203 ? 5.766 1.897 -13.148 1.00 80.62 203 VAL A O 1
ATOM 1636 N N . LYS A 1 204 ? 5.191 0.865 -11.233 1.00 82.00 204 LYS A N 1
ATOM 1637 C CA . LYS A 1 204 ? 5.793 1.867 -10.333 1.00 82.00 204 LYS A CA 1
ATOM 1638 C C . LYS A 1 204 ? 7.314 1.877 -10.485 1.00 82.00 204 LYS A C 1
ATOM 1640 O O . LYS A 1 204 ? 7.900 2.947 -10.580 1.00 82.00 204 LYS A O 1
ATOM 1645 N N . ALA A 1 205 ? 7.940 0.701 -10.480 1.00 83.62 205 ALA A N 1
ATOM 1646 C CA . ALA A 1 205 ? 9.396 0.581 -10.539 1.00 83.62 205 ALA A CA 1
ATOM 1647 C C . ALA A 1 205 ? 9.998 1.120 -11.845 1.00 83.62 205 ALA A C 1
ATOM 1649 O O . ALA A 1 205 ? 11.152 1.542 -11.857 1.00 83.62 205 ALA A O 1
ATOM 1650 N N . ASP A 1 206 ? 9.219 1.116 -12.928 1.00 81.56 206 ASP A N 1
ATOM 1651 C CA . ASP A 1 206 ? 9.627 1.675 -14.214 1.00 81.56 206 ASP A CA 1
ATOM 1652 C C . ASP A 1 206 ? 9.326 3.178 -14.362 1.00 81.56 206 ASP A C 1
ATOM 1654 O O . ASP A 1 206 ? 9.724 3.806 -15.342 1.00 81.56 206 ASP A O 1
ATOM 1658 N N . MET A 1 207 ? 8.654 3.803 -13.388 1.00 78.25 207 MET A N 1
ATOM 1659 C CA . MET A 1 207 ? 8.335 5.224 -13.490 1.00 78.25 207 MET A CA 1
ATOM 1660 C C . MET A 1 207 ? 9.583 6.111 -13.480 1.00 78.25 207 MET A C 1
ATOM 1662 O O . MET A 1 207 ? 10.548 5.843 -12.764 1.00 78.25 207 MET A O 1
ATOM 1666 N N . PRO A 1 208 ? 9.560 7.240 -14.208 1.00 72.69 208 PRO A N 1
ATOM 1667 C CA . PRO A 1 208 ? 10.647 8.203 -14.158 1.00 72.69 208 PRO A CA 1
ATOM 1668 C C . PRO A 1 208 ? 10.699 8.904 -12.792 1.00 72.69 208 PRO A C 1
ATOM 1670 O O . PRO A 1 208 ? 9.687 9.378 -12.273 1.00 72.69 208 PRO A O 1
ATOM 1673 N N . GLY A 1 209 ? 11.900 9.037 -12.232 1.00 73.06 209 GLY A N 1
ATOM 1674 C CA . GLY A 1 209 ? 12.142 9.792 -11.005 1.00 73.06 209 GLY A CA 1
ATOM 1675 C C . GLY A 1 209 ? 13.373 9.309 -10.244 1.00 73.06 209 GLY A C 1
ATOM 1676 O O . GLY A 1 209 ? 13.894 8.230 -10.505 1.00 73.06 209 GLY A O 1
ATOM 1677 N N . ASP A 1 210 ? 13.809 10.118 -9.282 1.00 71.56 210 ASP A N 1
ATOM 1678 C CA . ASP A 1 210 ? 14.943 9.825 -8.397 1.00 71.56 210 ASP A CA 1
ATOM 1679 C C . ASP A 1 210 ? 14.454 9.255 -7.054 1.00 71.56 210 ASP A C 1
ATOM 1681 O O . ASP A 1 210 ? 14.617 9.851 -5.988 1.00 71.56 210 ASP A O 1
ATOM 1685 N N . HIS A 1 211 ? 13.724 8.140 -7.133 1.00 81.31 211 HIS A N 1
ATOM 1686 C CA . HIS A 1 211 ? 13.222 7.417 -5.959 1.00 81.31 211 HIS A CA 1
ATOM 1687 C C . HIS A 1 211 ? 14.067 6.180 -5.621 1.00 81.31 211 HIS A C 1
ATOM 1689 O O . HIS A 1 211 ? 13.975 5.680 -4.508 1.00 81.31 211 HIS A O 1
ATOM 1695 N N . ASN A 1 212 ? 14.919 5.718 -6.541 1.00 84.38 212 ASN A N 1
ATOM 1696 C CA . ASN A 1 212 ? 15.835 4.600 -6.314 1.00 84.38 212 ASN A CA 1
ATOM 1697 C C . ASN A 1 212 ? 17.149 5.111 -5.699 1.00 84.38 212 ASN A C 1
ATOM 1699 O O . ASN A 1 212 ? 18.160 5.203 -6.391 1.00 84.38 212 ASN A O 1
ATOM 1703 N N . ASP A 1 213 ? 17.125 5.494 -4.422 1.00 91.75 213 ASP A N 1
ATOM 1704 C CA . ASP A 1 213 ? 18.284 6.057 -3.710 1.00 91.75 213 ASP A CA 1
ATOM 1705 C C . ASP A 1 213 ? 19.124 5.008 -2.962 1.00 91.75 213 ASP A C 1
ATOM 1707 O O . ASP A 1 213 ? 20.019 5.357 -2.191 1.00 91.75 213 ASP A O 1
ATOM 1711 N N . MET A 1 214 ? 18.836 3.727 -3.187 1.00 92.06 214 MET A N 1
ATOM 1712 C CA . MET A 1 214 ? 19.555 2.598 -2.614 1.00 92.06 214 MET A CA 1
ATOM 1713 C C . MET A 1 214 ? 20.248 1.776 -3.702 1.00 92.06 214 MET A C 1
ATOM 1715 O O . MET A 1 214 ? 19.693 1.556 -4.778 1.00 92.06 214 MET A O 1
ATOM 1719 N N . GLU A 1 215 ? 21.450 1.282 -3.395 1.00 88.44 215 GLU A N 1
ATOM 1720 C CA . GLU A 1 215 ? 22.156 0.321 -4.254 1.00 88.44 215 GLU A CA 1
ATOM 1721 C C . GLU A 1 215 ? 21.485 -1.060 -4.221 1.00 88.44 215 GLU A C 1
ATOM 1723 O O . GLU A 1 215 ? 21.316 -1.700 -5.256 1.00 88.44 215 GLU A O 1
ATOM 1728 N N . GLU A 1 216 ? 21.075 -1.506 -3.030 1.00 92.44 216 GLU A N 1
ATOM 1729 C CA . GLU A 1 216 ? 20.463 -2.816 -2.807 1.00 92.44 216 GLU A CA 1
ATOM 1730 C C . GLU A 1 216 ? 18.928 -2.750 -2.863 1.00 92.44 216 GLU A C 1
ATOM 1732 O O . GLU A 1 216 ? 18.311 -1.730 -2.550 1.00 92.44 216 GLU A O 1
ATOM 1737 N N . CYS A 1 217 ? 18.289 -3.858 -3.242 1.00 93.50 217 CYS A N 1
ATOM 1738 C CA . CYS A 1 217 ? 16.833 -3.947 -3.322 1.00 93.50 217 CYS A CA 1
ATOM 1739 C C . CYS A 1 217 ? 16.160 -3.766 -1.946 1.00 93.50 217 CYS A C 1
ATOM 1741 O O . CYS A 1 217 ? 16.453 -4.499 -0.998 1.00 93.50 217 CYS A O 1
ATOM 1743 N N . VAL A 1 218 ? 15.162 -2.874 -1.859 1.00 94.06 218 VAL A N 1
ATOM 1744 C CA . VAL A 1 218 ? 14.362 -2.625 -0.639 1.00 94.06 218 VAL A CA 1
ATOM 1745 C C . VAL A 1 218 ? 13.777 -3.909 -0.045 1.00 94.06 218 VAL A C 1
ATOM 1747 O O . VAL A 1 218 ? 13.757 -4.075 1.175 1.00 94.06 218 VAL A O 1
ATOM 1750 N N . PHE A 1 219 ? 13.318 -4.840 -0.884 1.00 93.00 219 PHE A N 1
ATOM 1751 C CA . PHE A 1 219 ? 12.737 -6.106 -0.427 1.00 93.00 219 PHE A CA 1
ATOM 1752 C C . PHE A 1 219 ? 13.791 -7.019 0.192 1.00 93.00 219 PHE A C 1
ATOM 1754 O O . PHE A 1 219 ? 13.561 -7.559 1.271 1.00 93.00 219 PHE A O 1
ATOM 1761 N N . LYS A 1 220 ? 14.970 -7.137 -0.432 1.00 93.94 220 LYS A N 1
ATOM 1762 C CA . LYS A 1 220 ? 16.088 -7.916 0.116 1.00 93.94 220 LYS A CA 1
ATOM 1763 C C . LYS A 1 220 ? 16.534 -7.356 1.464 1.00 93.94 220 LYS A C 1
ATOM 1765 O O . LYS A 1 220 ? 16.677 -8.111 2.420 1.00 93.94 220 LYS A O 1
ATOM 1770 N N . GLU A 1 221 ? 16.641 -6.035 1.579 1.00 96.31 221 GLU A N 1
ATOM 1771 C CA . GLU A 1 221 ? 16.958 -5.382 2.852 1.00 96.31 221 GLU A CA 1
ATOM 1772 C C . GLU A 1 221 ? 15.853 -5.540 3.907 1.00 96.31 221 GLU A C 1
ATOM 1774 O O . GLU A 1 221 ? 16.136 -5.625 5.105 1.00 96.31 221 GLU A O 1
ATOM 1779 N N . THR A 1 222 ? 14.594 -5.642 3.481 1.00 95.19 222 THR A N 1
ATOM 1780 C CA . THR A 1 222 ? 13.473 -5.954 4.378 1.00 95.19 222 THR A CA 1
ATOM 1781 C C . THR A 1 222 ? 13.568 -7.397 4.891 1.00 95.19 222 THR A C 1
ATOM 1783 O O . THR A 1 222 ? 13.477 -7.616 6.097 1.00 95.19 222 THR A O 1
ATOM 1786 N N . PHE A 1 223 ? 13.856 -8.383 4.034 1.00 93.50 223 PHE A N 1
ATOM 1787 C CA . PHE A 1 223 ? 14.100 -9.764 4.476 1.00 93.50 223 PHE A CA 1
ATOM 1788 C C . PHE A 1 223 ? 15.322 -9.880 5.391 1.00 93.50 223 PHE A C 1
ATOM 1790 O O . PHE A 1 223 ? 15.242 -10.524 6.436 1.00 93.50 223 PHE A O 1
ATOM 1797 N N . ASN A 1 224 ? 16.426 -9.205 5.059 1.00 94.75 224 ASN A N 1
ATOM 1798 C CA . ASN A 1 224 ? 17.620 -9.148 5.906 1.00 94.75 224 ASN A CA 1
ATOM 1799 C C . ASN A 1 224 ? 17.298 -8.596 7.300 1.00 94.75 224 ASN A C 1
ATOM 1801 O O . ASN A 1 224 ? 17.794 -9.108 8.308 1.00 94.75 224 ASN A O 1
ATOM 1805 N N . TYR A 1 225 ? 16.430 -7.582 7.369 1.00 95.69 225 TYR A N 1
ATOM 1806 C CA . TYR A 1 225 ? 15.933 -7.059 8.634 1.00 95.69 225 TYR A CA 1
ATOM 1807 C C . TYR A 1 225 ? 15.180 -8.124 9.435 1.00 95.69 225 TYR A C 1
ATOM 1809 O O . TYR A 1 225 ? 15.561 -8.389 10.574 1.00 95.69 225 TYR A O 1
ATOM 1817 N N . VAL A 1 226 ? 14.175 -8.781 8.844 1.00 93.00 226 VAL A N 1
ATOM 1818 C CA . VAL A 1 226 ? 13.386 -9.812 9.542 1.00 93.00 226 VAL A CA 1
ATOM 1819 C C . VAL A 1 226 ? 14.250 -11.001 9.956 1.00 93.00 226 VAL A C 1
ATOM 1821 O O . VAL A 1 226 ? 14.145 -11.481 11.086 1.00 93.00 226 VAL A O 1
ATOM 1824 N N . LYS A 1 227 ? 15.160 -11.454 9.088 1.00 91.31 227 LYS A N 1
ATOM 1825 C CA . LYS A 1 227 ? 16.143 -12.506 9.391 1.00 91.31 227 LYS A CA 1
ATOM 1826 C C . LYS A 1 227 ? 16.948 -12.165 10.642 1.00 91.31 227 LYS A C 1
ATOM 1828 O O . LYS A 1 227 ? 17.114 -13.021 11.506 1.00 91.31 227 LYS A O 1
ATOM 1833 N N . LYS A 1 228 ? 17.376 -10.907 10.773 1.00 93.19 228 LYS A N 1
ATOM 1834 C CA . LYS A 1 228 ? 18.152 -10.414 11.916 1.00 93.19 228 LYS A CA 1
ATOM 1835 C C . LYS A 1 228 ? 17.323 -10.220 13.192 1.00 93.19 228 LYS A C 1
ATOM 1837 O O . LYS A 1 228 ? 17.847 -10.469 14.272 1.00 93.19 228 LYS A O 1
ATOM 1842 N N . THR A 1 229 ? 16.084 -9.733 13.098 1.00 91.75 229 THR A N 1
ATOM 1843 C CA . THR A 1 229 ? 15.310 -9.282 14.274 1.00 91.75 229 THR A CA 1
ATOM 1844 C C . THR A 1 229 ? 14.234 -10.256 14.742 1.00 91.75 229 THR A C 1
ATOM 1846 O O . THR A 1 229 ? 13.909 -10.262 15.928 1.00 91.75 229 THR A O 1
ATOM 1849 N N . LYS A 1 230 ? 13.680 -11.077 13.845 1.00 85.44 230 LYS A N 1
ATOM 1850 C CA . LYS A 1 230 ? 12.578 -12.013 14.134 1.00 85.44 230 LYS A CA 1
ATOM 1851 C C . LYS A 1 230 ? 12.912 -13.473 13.796 1.00 85.44 230 LYS A C 1
ATOM 1853 O O . LYS A 1 230 ? 12.220 -14.365 14.270 1.00 85.44 230 LYS A O 1
ATOM 1858 N N . GLY A 1 231 ? 13.966 -13.728 13.012 1.00 78.75 231 GLY A N 1
ATOM 1859 C CA . GLY A 1 231 ? 14.394 -15.079 12.633 1.00 78.75 231 GLY A CA 1
ATOM 1860 C C . GLY A 1 231 ? 13.641 -15.650 11.427 1.00 78.75 231 GLY A C 1
ATOM 1861 O O . GLY A 1 231 ? 13.030 -16.711 11.525 1.00 78.75 231 GLY A O 1
ATOM 1862 N N . PHE A 1 232 ? 13.694 -14.950 10.289 1.00 78.19 232 PHE A N 1
ATOM 1863 C CA . PHE A 1 232 ? 13.131 -15.411 9.014 1.00 78.19 232 PHE A CA 1
ATOM 1864 C C . PHE A 1 232 ? 13.689 -16.777 8.579 1.00 78.19 232 PHE A C 1
ATOM 1866 O O . PHE A 1 232 ? 14.907 -16.979 8.546 1.00 78.19 232 PHE A O 1
ATOM 1873 N N . LYS A 1 233 ? 12.789 -17.687 8.191 1.00 69.88 233 LYS A N 1
ATOM 1874 C CA . LYS A 1 233 ? 13.112 -18.968 7.556 1.00 69.88 233 LYS A CA 1
ATOM 1875 C C . LYS A 1 233 ? 12.415 -19.015 6.192 1.00 69.88 233 LYS A C 1
ATOM 1877 O O . LYS A 1 233 ? 11.190 -19.065 6.190 1.00 69.88 233 LYS A O 1
ATOM 1882 N N . PRO A 1 234 ? 13.153 -18.961 5.069 1.00 65.06 234 PRO A N 1
ATOM 1883 C CA . PRO A 1 234 ? 12.549 -19.023 3.743 1.00 65.06 234 PRO A CA 1
ATOM 1884 C C . PRO A 1 234 ? 11.891 -20.383 3.532 1.00 65.06 234 PRO A C 1
ATOM 1886 O O . PRO A 1 234 ? 12.515 -21.410 3.808 1.00 65.06 234 PRO A O 1
ATOM 1889 N N . LYS A 1 235 ? 10.663 -20.384 3.014 1.00 66.38 235 LYS A N 1
ATOM 1890 C CA . LYS A 1 235 ? 10.041 -21.593 2.475 1.00 66.38 235 LYS A CA 1
ATOM 1891 C C . LYS A 1 235 ? 10.648 -21.877 1.102 1.00 66.38 235 LYS A C 1
ATOM 1893 O O . LYS A 1 235 ? 10.744 -20.946 0.304 1.00 66.38 235 LYS A O 1
ATOM 1898 N N . ARG A 1 236 ? 11.066 -23.124 0.868 1.00 61.06 236 ARG A N 1
ATOM 1899 C CA . ARG A 1 236 ? 11.631 -23.587 -0.408 1.00 61.06 236 ARG A CA 1
ATOM 1900 C C . ARG A 1 236 ? 10.654 -24.500 -1.136 1.00 61.06 236 ARG A C 1
ATOM 1902 O O . ARG A 1 236 ? 9.933 -25.261 -0.483 1.00 61.06 236 ARG A O 1
ATOM 1909 N N . ASP A 1 237 ? 10.659 -24.457 -2.464 1.00 50.75 237 ASP A N 1
ATOM 1910 C CA . ASP A 1 237 ? 9.874 -25.380 -3.292 1.00 50.75 237 ASP A CA 1
ATOM 1911 C C . ASP A 1 237 ? 10.131 -26.849 -2.887 1.00 50.75 237 ASP A C 1
ATOM 1913 O O . ASP A 1 237 ? 11.269 -27.321 -2.852 1.00 50.75 237 ASP A O 1
ATOM 1917 N N . GLY A 1 238 ? 9.057 -27.577 -2.551 1.00 53.50 238 GLY A N 1
ATOM 1918 C CA . GLY A 1 238 ? 9.095 -28.982 -2.118 1.00 53.50 238 GLY A CA 1
ATOM 1919 C C . GLY A 1 238 ? 9.034 -29.222 -0.602 1.00 53.50 238 GLY A C 1
ATOM 1920 O O . GLY A 1 238 ? 8.900 -30.372 -0.183 1.00 53.50 238 GLY A O 1
ATOM 1921 N N . GLU A 1 239 ? 9.072 -28.178 0.235 1.00 55.53 239 GLU A N 1
ATOM 1922 C CA . GLU A 1 239 ? 8.708 -28.278 1.659 1.00 55.53 239 GLU A CA 1
ATOM 1923 C C . GLU A 1 239 ? 7.179 -28.178 1.824 1.00 55.53 239 GLU A C 1
ATOM 1925 O O . GLU A 1 239 ? 6.622 -27.196 2.327 1.00 55.53 239 GLU A O 1
ATOM 1930 N N . ASP A 1 240 ? 6.480 -29.210 1.349 1.00 47.50 240 ASP A N 1
ATOM 1931 C CA . ASP A 1 240 ? 5.042 -29.367 1.538 1.00 47.50 240 ASP A CA 1
ATOM 1932 C C . ASP A 1 240 ? 4.749 -29.816 2.977 1.00 47.50 240 ASP A C 1
ATOM 1934 O O . ASP A 1 240 ? 4.665 -31.008 3.278 1.00 47.50 240 ASP A O 1
ATOM 1938 N N . ASP A 1 241 ? 4.532 -28.865 3.886 1.00 45.97 241 ASP A N 1
ATOM 1939 C CA . ASP A 1 241 ? 3.714 -29.152 5.063 1.00 45.97 241 ASP A CA 1
ATOM 1940 C C . ASP A 1 241 ? 2.235 -29.129 4.640 1.00 45.97 241 ASP A C 1
ATOM 1942 O O . ASP A 1 241 ? 1.549 -28.105 4.695 1.00 45.97 241 ASP A O 1
ATOM 1946 N N . LEU A 1 242 ? 1.748 -30.286 4.178 1.00 42.81 242 LEU A N 1
ATOM 1947 C CA . LEU A 1 242 ? 0.352 -30.545 3.788 1.00 42.81 242 LEU A CA 1
ATOM 1948 C C . LEU A 1 242 ? -0.657 -30.369 4.945 1.00 42.81 242 LEU A C 1
ATOM 1950 O O . LEU A 1 242 ? -1.842 -30.653 4.768 1.00 42.81 242 LEU A O 1
ATOM 1954 N N . SER A 1 243 ? -0.234 -29.925 6.135 1.00 39.69 243 SER A N 1
ATOM 1955 C CA . SER A 1 243 ? -1.108 -29.783 7.304 1.00 39.69 243 SER A CA 1
ATOM 1956 C C . SER A 1 243 ? -1.831 -28.434 7.421 1.00 39.69 243 SER A C 1
ATOM 1958 O O . SER A 1 243 ? -2.810 -28.344 8.163 1.00 39.69 243 SER A O 1
ATOM 1960 N N . TYR A 1 244 ? -1.442 -27.401 6.666 1.00 44.06 244 TYR A N 1
ATOM 1961 C CA . TYR A 1 244 ? -2.039 -26.063 6.793 1.00 44.06 244 TYR A CA 1
ATOM 1962 C C . TYR A 1 244 ? -2.872 -25.665 5.574 1.00 44.06 244 TYR A C 1
ATOM 1964 O O . TYR A 1 244 ? -2.566 -24.735 4.831 1.00 44.06 244 TYR A O 1
ATOM 1972 N N . GLY A 1 245 ? -3.976 -26.389 5.391 1.00 29.89 245 GLY A N 1
ATOM 1973 C CA . GLY A 1 245 ? -5.013 -26.042 4.429 1.00 29.89 245 GLY A CA 1
ATOM 1974 C C . GLY A 1 245 ? -5.630 -24.666 4.701 1.00 29.89 245 GLY A C 1
ATOM 1975 O O . GLY A 1 245 ? -5.923 -24.318 5.843 1.00 29.89 245 GLY A O 1
ATOM 1976 N N . PHE A 1 246 ? -5.839 -23.906 3.622 1.00 32.25 246 PHE A N 1
ATOM 1977 C CA . PHE A 1 246 ? -6.940 -22.955 3.428 1.00 32.25 246 PHE A CA 1
ATOM 1978 C C . PHE A 1 246 ? -7.514 -22.331 4.714 1.00 32.25 246 PHE A C 1
ATOM 1980 O O . PHE A 1 246 ? -8.668 -22.549 5.081 1.00 32.25 246 PHE A O 1
ATOM 1987 N N . ARG A 1 247 ? -6.751 -21.454 5.370 1.00 34.94 247 ARG A N 1
ATOM 1988 C CA . ARG A 1 247 ? -7.382 -20.357 6.105 1.00 34.94 247 ARG A CA 1
ATOM 1989 C C . ARG A 1 247 ? -7.593 -19.215 5.128 1.00 34.94 247 ARG A C 1
ATOM 1991 O O . ARG A 1 247 ? -6.834 -18.255 5.097 1.00 34.94 247 ARG A O 1
ATOM 1998 N N . GLN A 1 248 ? -8.696 -19.282 4.378 1.00 33.06 248 GLN A N 1
ATOM 1999 C CA . GLN A 1 248 ? -9.427 -18.040 4.161 1.00 33.06 248 GLN A CA 1
ATOM 2000 C C . GLN A 1 248 ? -9.592 -17.425 5.558 1.00 33.06 248 GLN A C 1
ATOM 2002 O O . GLN A 1 248 ? -10.196 -18.052 6.430 1.00 33.06 248 GLN A O 1
ATOM 2007 N N . LYS A 1 249 ? -9.029 -16.238 5.807 1.00 35.38 249 LYS A N 1
ATOM 2008 C CA . LYS A 1 249 ? -9.404 -15.404 6.958 1.00 35.38 249 LYS A CA 1
ATOM 2009 C C . LYS A 1 249 ? -10.860 -14.943 6.758 1.00 35.38 249 LYS A C 1
ATOM 2011 O O . LYS A 1 249 ? -11.147 -13.758 6.673 1.00 35.38 249 LYS A O 1
ATOM 2016 N N . VAL A 1 250 ? -11.803 -15.881 6.679 1.00 29.20 250 VAL A N 1
ATOM 2017 C CA . VAL A 1 250 ? -13.183 -15.644 7.077 1.00 29.20 250 VAL A CA 1
ATOM 2018 C C . VAL A 1 250 ? -13.113 -15.650 8.597 1.00 29.20 250 VAL A C 1
ATOM 2020 O O . VAL A 1 250 ? -13.182 -16.697 9.241 1.00 29.20 250 VAL A O 1
ATOM 2023 N N . LYS A 1 251 ? -12.907 -14.470 9.191 1.00 28.94 251 LYS A N 1
ATOM 2024 C CA . LYS A 1 251 ? -13.468 -14.236 10.520 1.00 28.94 251 LYS A CA 1
ATOM 2025 C C . LYS A 1 251 ? -14.968 -14.449 10.332 1.00 28.94 251 LYS A C 1
ATOM 2027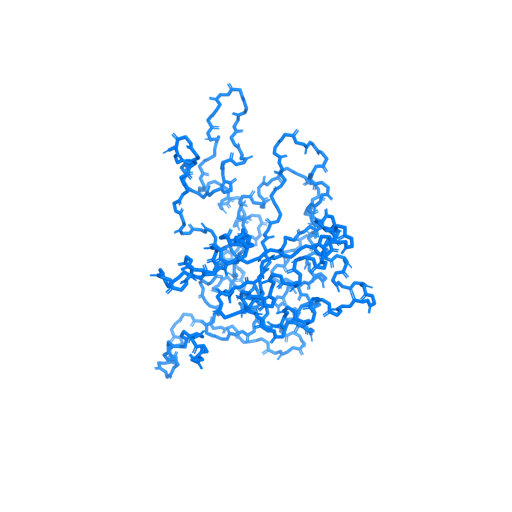 O O . LYS A 1 251 ? -15.636 -13.589 9.769 1.00 28.94 251 LYS A O 1
ATOM 2032 N N . MET A 1 252 ? -15.449 -15.639 10.684 1.00 26.62 252 MET A N 1
ATOM 2033 C CA . MET A 1 252 ? -16.873 -15.872 10.870 1.00 26.62 252 MET A CA 1
ATOM 2034 C C . MET A 1 252 ? -17.307 -14.917 11.981 1.00 26.62 252 MET A C 1
ATOM 2036 O O . MET A 1 252 ? -16.932 -15.105 13.140 1.00 26.62 252 MET A O 1
ATOM 2040 N N . LEU A 1 253 ? -17.986 -13.847 11.577 1.00 31.78 253 LEU A N 1
ATOM 2041 C CA . LEU A 1 253 ? -18.978 -13.156 12.386 1.00 31.78 253 LEU A CA 1
ATOM 2042 C C . LEU A 1 253 ? -20.335 -13.749 12.012 1.00 31.78 253 LEU A C 1
ATOM 2044 O O . LEU A 1 253 ? -20.560 -13.927 10.792 1.00 31.78 253 LEU A O 1
#

Foldseek 3Di:
DDDDDVLVVVVVVCVVPVAADEEEDQVPDPDDPVRVVVSVVSCVSCLVRHAEYEYEQFLVSLCCCQPPPDCPVVVVRLVRHAYAYHYDQAAPVDPCSLNRHAALVSVLVSLLVCVVPPCSHPLNCLQPPQVLQFPAASDPFQPDWDQDPVRDTDPGTPSLQRCQDPPPSDSPDDPVVLVVVVCVLQVLVPQPSNRSQNDDDSSSVPDDDDRHPDSHGSRSSSNVSCCVPVNDDHDDPPPDPVPDDDPPVPPPD

Secondary structure (DSSP, 8-state):
-----HHHHHHHHHHHHT--EEEE--TTTS--HHHHHHHHHHHHHTTTTEEEEEEEE-HHHHHHHHH-S--HHHHHHHHHS-EEEEEP---TT-TTGGGGSPPHHHHHHHHHHHHHH-TTSGGGHHHH-TTTSSS--S-TTTT-----TTS---SS-GGGGGG--TTT------HHHHHHHHHHHTTGGG-TTGGG-----HHHHTSSSS----SS-HHHHHHHHHHHHT------TT---TT----------